Protein AF-K0TRC3-F1 (afdb_monomer_lite)

Foldseek 3Di:
DDAQQLNPPQQQVDQDPVGGNCVPPPSNVDDDPDPDDDDDDDDDDDPDDPPPPQDDFAAPCDAFQVRDGLVCLVVPAQQLRPPQQQHGQHPVGGNCVGHRSNVVCVVVPPVVPPPDAQQKDWQDAAAFAWPPDPPDPRPPFWDWDWDQAQDPNRLQVVLCVVPLVPLQWWWWKDQHNPTITTGGGDDPDDRPPTHRNHHDHDPTRITTITGHNPRPPVPPPVPPPPPPPPDPPPPPPPPDDD

pLDDT: mean 76.95, std 16.6, range [43.94, 96.19]

Sequence (242 aa):
MFDAPGCPEEGDLYVGPMGSAREHCCYCWMDVPTSAPTISSSPTLTPAPTEPVLCQGSTPNFKDSFGDGCDWYESSDEPGCPHHGNSFFGVMGVANDHCCYCKMSSYLSLTPSSPDIDGYEFKGHGFCTSDDDPFDDGLFGFRIRQAEASTLEECAMACADEHSNDPLFRGVTWMGPYDCFCLVCWEGEEAGVREITGATNLFGGELCYAFTSGSTTESQEPTTTETPVETILGLWESLFGI

Organism: Thalassiosira oceanica (NCBI:txid159749)

Structure (mm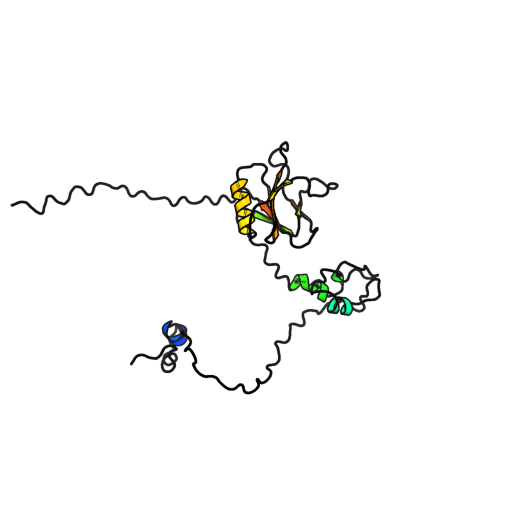CIF, N/CA/C/O backbone):
data_AF-K0TRC3-F1
#
_entry.id   AF-K0TRC3-F1
#
loop_
_atom_site.group_PDB
_atom_site.id
_atom_site.type_symbol
_atom_site.label_atom_id
_atom_site.label_alt_id
_atom_site.label_comp_id
_atom_site.label_asym_id
_atom_site.label_entity_id
_atom_site.label_seq_id
_atom_site.pdbx_PDB_ins_code
_atom_site.Cartn_x
_atom_site.Cartn_y
_atom_site.Cartn_z
_atom_site.occupancy
_atom_site.B_iso_or_equiv
_atom_site.auth_seq_id
_atom_site.auth_comp_id
_atom_site.auth_asym_id
_atom_site.auth_atom_id
_atom_site.pdbx_PDB_model_num
ATOM 1 N N . MET A 1 1 ? 29.328 -45.802 32.533 1.00 56.84 1 MET A N 1
ATOM 2 C CA . MET A 1 1 ? 30.194 -44.918 31.735 1.00 56.84 1 MET A CA 1
ATOM 3 C C . MET A 1 1 ? 29.230 -43.980 31.043 1.00 56.84 1 MET A C 1
ATOM 5 O O . MET A 1 1 ? 28.309 -44.486 30.423 1.00 56.84 1 MET A O 1
ATOM 9 N N . PHE A 1 2 ? 29.287 -42.685 31.337 1.00 70.50 2 PHE A N 1
ATOM 10 C CA . PHE A 1 2 ? 28.396 -41.705 30.711 1.00 70.50 2 PHE A CA 1
ATOM 11 C C . PHE A 1 2 ? 29.158 -41.101 29.530 1.00 70.50 2 PHE A C 1
ATOM 13 O O . PHE A 1 2 ? 30.334 -40.778 29.704 1.00 70.50 2 PHE A O 1
ATOM 20 N N . ASP A 1 3 ? 28.523 -41.029 28.358 1.00 77.25 3 ASP A N 1
ATOM 21 C CA . ASP A 1 3 ? 29.108 -40.410 27.162 1.00 77.25 3 ASP A CA 1
ATOM 22 C C . ASP A 1 3 ? 29.319 -38.900 27.400 1.00 77.25 3 ASP A C 1
ATOM 24 O O . ASP A 1 3 ? 28.698 -38.306 28.288 1.00 77.25 3 ASP A O 1
ATOM 28 N N . ALA A 1 4 ? 30.226 -38.280 26.651 1.00 81.81 4 ALA A N 1
ATOM 29 C CA . ALA A 1 4 ? 30.456 -36.841 26.709 1.00 81.81 4 ALA A CA 1
ATOM 30 C C 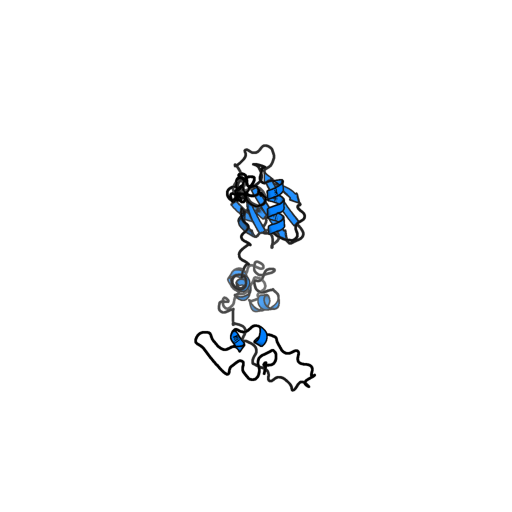. ALA A 1 4 ? 29.304 -36.073 26.021 1.00 81.81 4 ALA A C 1
ATOM 32 O O . ALA A 1 4 ? 28.625 -36.632 25.155 1.00 81.81 4 ALA A O 1
ATOM 33 N N . PRO A 1 5 ? 29.078 -34.784 26.354 1.00 79.81 5 PRO A N 1
ATOM 34 C CA . PRO A 1 5 ? 28.158 -33.934 25.597 1.00 79.81 5 PRO A CA 1
ATOM 35 C C . PRO A 1 5 ? 28.500 -33.963 24.101 1.00 79.81 5 PRO A C 1
ATOM 37 O O . PRO A 1 5 ? 29.676 -33.961 23.735 1.00 79.81 5 PRO A O 1
ATOM 40 N N . GLY A 1 6 ? 27.479 -34.044 23.247 1.00 80.56 6 GLY A N 1
ATOM 41 C CA . GLY A 1 6 ? 27.650 -34.301 21.808 1.00 80.56 6 GLY A CA 1
ATOM 42 C C . GLY A 1 6 ? 27.622 -35.788 21.414 1.00 80.56 6 GLY A C 1
ATOM 43 O O . GLY A 1 6 ? 27.488 -36.111 20.233 1.00 80.56 6 GLY A O 1
ATOM 44 N N . CYS A 1 7 ? 27.719 -36.695 22.393 1.00 88.06 7 CYS A N 1
ATOM 45 C CA . CYS A 1 7 ? 27.691 -38.154 22.233 1.00 88.06 7 CYS A CA 1
ATOM 46 C C . CYS A 1 7 ? 28.555 -38.657 21.056 1.00 88.06 7 CYS A C 1
ATOM 48 O O . CYS A 1 7 ? 28.025 -39.209 20.079 1.00 88.06 7 CYS A O 1
ATOM 50 N N . PRO A 1 8 ? 29.874 -38.382 21.065 1.00 84.38 8 PRO A N 1
ATOM 51 C CA . PRO A 1 8 ? 30.752 -38.666 19.933 1.00 84.38 8 PRO A CA 1
ATOM 52 C C . PRO A 1 8 ? 30.937 -40.163 19.669 1.00 84.38 8 PRO A C 1
ATOM 54 O O . PRO A 1 8 ? 31.153 -40.534 18.516 1.00 84.38 8 PRO A O 1
ATOM 57 N N . GLU A 1 9 ? 30.845 -41.009 20.699 1.00 83.00 9 GLU A N 1
ATOM 58 C CA . GLU A 1 9 ? 31.097 -42.448 20.570 1.00 83.00 9 GLU A CA 1
ATOM 59 C C . GLU A 1 9 ? 29.810 -43.266 20.421 1.00 83.00 9 GLU A C 1
ATOM 61 O O . GLU A 1 9 ? 29.769 -44.169 19.585 1.00 83.00 9 GLU A O 1
ATOM 66 N N . GLU A 1 10 ? 28.747 -42.951 21.174 1.00 84.69 10 GLU A N 1
ATOM 67 C CA . GLU A 1 10 ? 27.541 -43.796 21.208 1.00 84.69 10 GLU A CA 1
ATOM 68 C C . GLU A 1 10 ? 26.300 -43.170 20.549 1.00 84.69 10 GLU A C 1
ATOM 70 O O . GLU A 1 10 ? 25.303 -43.865 20.345 1.00 84.69 10 GLU A O 1
ATOM 75 N N . GLY A 1 11 ? 26.354 -41.892 20.151 1.00 83.44 11 GLY A N 1
ATOM 76 C CA . GLY A 1 11 ? 25.197 -41.149 19.630 1.00 83.44 11 GLY A CA 1
ATOM 77 C C . GLY A 1 11 ? 24.526 -41.774 18.400 1.00 83.44 11 GLY A C 1
ATOM 78 O O . GLY A 1 11 ? 23.306 -41.684 18.262 1.00 83.44 11 GLY A O 1
ATOM 79 N N . ASP A 1 12 ? 25.304 -42.464 17.560 1.00 87.06 12 ASP A N 1
ATOM 80 C CA . ASP A 1 12 ? 24.840 -43.106 16.319 1.00 87.06 12 ASP A CA 1
ATOM 81 C C . ASP A 1 12 ? 24.850 -44.641 16.383 1.00 87.06 12 ASP A C 1
ATOM 83 O O . ASP A 1 12 ? 24.524 -45.313 15.404 1.00 87.06 12 ASP A O 1
ATOM 87 N N . LEU A 1 13 ? 25.242 -45.223 17.522 1.00 86.31 13 LEU A N 1
ATOM 88 C CA . LEU A 1 13 ? 25.525 -46.658 17.612 1.00 86.31 13 LEU A CA 1
ATOM 89 C C . LEU A 1 13 ? 24.253 -47.522 17.536 1.00 86.31 13 LEU A C 1
ATOM 91 O O . LEU A 1 13 ? 24.311 -48.677 17.112 1.00 86.31 13 LEU A O 1
ATOM 95 N N . TYR A 1 14 ? 23.102 -46.961 17.917 1.00 78.88 14 TYR A N 1
ATOM 96 C CA . TYR A 1 14 ? 21.800 -47.624 17.873 1.00 78.88 14 TYR A CA 1
ATOM 97 C C . TYR A 1 14 ? 20.771 -46.728 17.182 1.00 78.88 14 TYR A C 1
ATOM 99 O O . TYR A 1 14 ? 20.355 -45.708 17.729 1.00 78.88 14 TYR A O 1
ATOM 107 N N . VAL A 1 15 ? 20.343 -47.133 15.985 1.00 85.62 15 VAL A N 1
ATOM 108 C CA . VAL A 1 15 ? 19.312 -46.433 15.208 1.00 85.62 15 VAL A CA 1
ATOM 109 C C . VAL A 1 15 ? 17.998 -47.192 15.336 1.00 85.62 15 VAL A C 1
ATOM 111 O O . VAL A 1 15 ? 17.884 -48.346 14.915 1.00 85.62 15 VAL A O 1
ATOM 114 N N . GLY A 1 16 ? 17.013 -46.548 15.956 1.00 86.19 16 GLY A N 1
ATOM 115 C CA . GLY A 1 16 ? 15.660 -47.072 16.085 1.00 86.19 16 GLY A CA 1
ATOM 116 C C . GLY A 1 16 ? 14.718 -46.515 15.014 1.00 86.19 16 GLY A C 1
ATOM 117 O O . GLY A 1 16 ? 15.103 -45.671 14.208 1.00 86.19 16 GLY A O 1
ATOM 118 N N . PRO A 1 17 ? 13.437 -46.919 15.034 1.00 84.81 17 PRO A N 1
ATOM 119 C CA . PRO A 1 17 ? 12.413 -46.338 14.162 1.00 84.81 17 PRO A CA 1
ATOM 120 C C . PRO A 1 17 ? 12.180 -44.834 14.401 1.00 84.81 17 PRO A C 1
ATOM 122 O O . PRO A 1 17 ? 11.502 -44.199 13.602 1.00 84.81 17 PRO A O 1
ATOM 125 N N . MET A 1 18 ? 12.728 -44.271 15.483 1.00 78.56 18 MET A N 1
ATOM 126 C CA . MET A 1 18 ? 12.669 -42.847 15.817 1.00 78.56 18 MET A CA 1
ATOM 127 C C . MET A 1 18 ? 14.047 -42.170 15.726 1.00 78.56 18 MET A C 1
ATOM 129 O O . MET A 1 18 ? 14.284 -41.239 16.475 1.00 78.56 18 MET A O 1
ATOM 133 N N . GLY A 1 19 ? 14.962 -42.659 14.880 1.00 85.69 19 GLY A N 1
ATOM 134 C CA . GLY A 1 19 ? 16.288 -42.052 14.687 1.00 85.69 19 GLY A CA 1
ATOM 135 C C . GLY A 1 19 ? 17.348 -42.506 15.697 1.00 85.69 19 GLY A C 1
ATOM 136 O O . GLY A 1 19 ? 17.160 -43.497 16.417 1.00 85.69 19 GLY A O 1
ATOM 137 N N . SER A 1 20 ? 18.495 -41.820 15.702 1.00 89.25 20 SER A N 1
ATOM 138 C CA . SER A 1 20 ? 19.598 -42.071 16.643 1.00 89.25 20 SER A CA 1
ATOM 139 C C . SER A 1 20 ? 19.500 -41.191 17.895 1.00 89.25 20 SER A C 1
ATOM 141 O O . SER A 1 20 ? 18.757 -40.208 17.951 1.00 89.25 20 SER A O 1
ATOM 143 N N . ALA A 1 21 ? 20.270 -41.525 18.934 1.00 84.06 21 ALA A N 1
ATOM 144 C CA . ALA A 1 21 ? 20.336 -40.694 20.134 1.00 84.06 21 ALA A CA 1
ATOM 145 C C . ALA A 1 21 ? 20.910 -39.299 19.829 1.00 84.06 21 ALA A C 1
ATOM 147 O O . ALA A 1 21 ? 20.509 -38.330 20.470 1.00 84.06 21 ALA A O 1
ATOM 148 N N . ARG A 1 22 ? 21.787 -39.170 18.825 1.00 84.88 22 ARG A N 1
ATOM 149 C CA . ARG A 1 22 ? 22.325 -37.874 18.389 1.00 84.88 22 ARG A CA 1
ATOM 150 C C . ARG A 1 22 ? 21.246 -36.930 17.857 1.00 84.88 22 ARG A C 1
ATOM 152 O O . ARG A 1 22 ? 21.356 -35.726 18.055 1.00 84.88 22 ARG A O 1
ATOM 159 N N . GLU A 1 23 ? 20.207 -37.462 17.223 1.00 82.06 23 GLU A N 1
ATOM 160 C CA . GLU A 1 23 ? 19.143 -36.661 16.604 1.00 82.06 23 GLU A CA 1
ATOM 161 C C . GLU A 1 23 ? 18.059 -36.236 17.605 1.00 82.06 23 GLU A C 1
ATOM 163 O O . GLU A 1 23 ? 17.391 -35.223 17.408 1.00 82.06 23 GLU A O 1
ATOM 168 N N . HIS A 1 24 ? 17.882 -36.996 18.691 1.00 83.62 24 HIS A N 1
ATOM 169 C CA . HIS A 1 24 ? 16.712 -36.850 19.564 1.00 83.62 24 HIS A CA 1
ATOM 170 C C . HIS A 1 24 ? 17.026 -36.688 21.058 1.00 83.62 24 HIS A C 1
ATOM 172 O O . HIS A 1 24 ? 16.115 -36.424 21.845 1.00 83.62 24 HIS A O 1
ATOM 178 N N . CYS A 1 25 ? 18.286 -36.817 21.483 1.00 83.44 25 CYS A N 1
ATOM 179 C CA . CYS A 1 25 ? 18.688 -36.611 22.873 1.00 83.44 25 CYS A CA 1
ATOM 180 C C . CYS A 1 25 ? 19.327 -35.230 23.060 1.00 83.44 25 CYS A C 1
ATOM 182 O O . CYS A 1 25 ? 20.408 -34.960 22.540 1.00 83.44 25 CYS A O 1
ATOM 184 N N . CYS A 1 26 ? 18.713 -34.376 23.888 1.00 84.44 26 CYS A N 1
ATOM 185 C CA . CYS A 1 26 ? 19.202 -33.013 24.147 1.00 84.44 26 CYS A CA 1
ATOM 186 C C . CYS A 1 26 ? 20.646 -32.963 24.673 1.00 84.44 26 CYS A C 1
ATOM 188 O O . CYS A 1 26 ? 21.362 -31.999 24.425 1.00 84.44 26 CYS A O 1
ATOM 190 N N . TYR A 1 27 ? 21.096 -34.000 25.385 1.00 81.00 27 TYR A N 1
ATOM 191 C CA . TYR A 1 27 ? 22.475 -34.084 25.872 1.00 81.00 27 TYR A CA 1
ATOM 192 C C . TYR A 1 27 ? 23.498 -34.243 24.730 1.00 81.00 27 TYR A C 1
ATOM 194 O O . TYR A 1 27 ? 24.623 -33.752 24.822 1.00 81.00 27 TYR A O 1
ATOM 202 N N . CYS A 1 28 ? 23.091 -34.878 23.629 1.00 81.50 28 CYS A N 1
ATOM 203 C CA . CYS A 1 28 ? 23.910 -35.063 22.435 1.00 81.50 28 CYS A CA 1
ATOM 204 C C . CYS A 1 28 ? 23.870 -33.855 21.486 1.00 81.50 28 CYS A C 1
ATOM 206 O O . CYS A 1 28 ? 24.637 -33.823 20.530 1.00 81.50 28 CYS A O 1
ATOM 208 N N . TRP A 1 29 ? 23.005 -32.867 21.744 1.00 79.75 29 TRP A N 1
ATOM 209 C CA . TRP A 1 29 ? 22.814 -31.714 20.860 1.00 79.75 29 TRP A CA 1
ATOM 210 C C . TRP A 1 29 ? 23.535 -30.444 21.326 1.00 79.75 29 TRP A C 1
ATOM 212 O O . TRP A 1 29 ? 23.474 -29.412 20.667 1.00 79.75 29 TRP A O 1
ATOM 222 N N . MET A 1 30 ? 24.232 -30.503 22.462 1.00 75.25 30 MET A N 1
ATOM 223 C CA . MET A 1 30 ? 25.091 -29.403 22.887 1.00 75.25 30 MET A CA 1
ATOM 224 C C . MET A 1 30 ? 26.401 -29.431 22.097 1.00 75.25 30 MET A C 1
ATOM 226 O O . MET A 1 30 ? 27.198 -30.358 22.247 1.00 75.25 30 MET A O 1
ATOM 230 N N . ASP A 1 31 ? 26.624 -28.398 21.281 1.00 66.25 31 ASP A N 1
ATOM 231 C CA . ASP A 1 31 ? 27.884 -28.178 20.576 1.00 66.25 31 ASP A CA 1
ATOM 232 C C . ASP A 1 31 ? 29.045 -28.086 21.573 1.00 66.25 31 ASP A C 1
ATOM 234 O O . ASP A 1 31 ? 29.038 -27.279 22.508 1.00 66.25 31 ASP A O 1
ATOM 238 N N . VAL A 1 32 ? 30.064 -28.925 21.376 1.00 63.16 32 VAL A N 1
ATOM 239 C CA . VAL A 1 32 ? 31.278 -28.898 22.196 1.00 63.16 32 VAL A CA 1
ATOM 240 C C . VAL A 1 32 ? 32.002 -27.568 21.941 1.00 63.16 32 VAL A C 1
ATOM 242 O O . VAL A 1 32 ? 32.410 -27.313 20.803 1.00 63.16 32 VAL A O 1
ATOM 245 N N . PRO A 1 33 ? 32.224 -26.714 22.962 1.00 53.75 33 PRO A N 1
ATOM 246 C CA . PRO A 1 33 ? 32.969 -25.475 22.781 1.00 53.75 33 PRO A CA 1
ATOM 247 C C . PRO A 1 33 ? 34.421 -25.799 22.402 1.00 53.75 33 PRO A C 1
ATOM 249 O O . PRO A 1 33 ? 35.244 -26.195 23.231 1.00 53.75 33 PRO A O 1
ATOM 252 N N . THR A 1 34 ? 34.735 -25.657 21.114 1.00 51.84 34 THR A N 1
ATOM 253 C CA . THR A 1 34 ? 36.048 -25.987 20.552 1.00 51.84 34 THR A CA 1
ATOM 254 C C . THR A 1 34 ? 37.067 -24.928 20.968 1.00 51.84 34 THR A C 1
ATOM 256 O O . THR A 1 34 ? 37.108 -23.824 20.434 1.00 51.84 34 THR A O 1
ATOM 259 N N . SER A 1 35 ? 37.913 -25.273 21.940 1.00 51.84 35 SER A N 1
ATOM 260 C CA . SER A 1 35 ? 39.048 -24.455 22.378 1.00 51.84 35 SER A CA 1
ATOM 261 C C . SER A 1 35 ? 40.312 -24.813 21.585 1.00 51.84 35 SER A C 1
ATOM 263 O O . SER A 1 35 ? 41.188 -25.498 22.106 1.00 51.84 35 SER A O 1
ATOM 265 N N . ALA A 1 36 ? 40.427 -24.386 20.322 1.00 55.41 36 ALA A N 1
ATOM 266 C CA . ALA A 1 36 ? 41.706 -24.393 19.593 1.00 55.41 36 ALA A CA 1
ATOM 267 C C . ALA A 1 36 ? 41.691 -23.433 18.381 1.00 55.41 36 ALA A C 1
ATOM 269 O O . ALA A 1 36 ? 40.710 -23.426 17.639 1.00 55.41 36 ALA A O 1
ATOM 270 N N . PRO A 1 37 ? 42.765 -22.655 18.120 1.00 51.97 37 PRO A N 1
ATOM 271 C CA . PRO A 1 37 ? 42.886 -21.855 16.906 1.00 51.97 37 PRO A CA 1
ATOM 272 C C . PRO A 1 37 ? 43.461 -22.715 15.771 1.00 51.97 37 PRO A C 1
ATOM 274 O O . PRO A 1 37 ? 44.629 -23.105 15.802 1.00 51.97 37 PRO A O 1
ATOM 277 N N . THR A 1 38 ? 42.659 -23.016 14.752 1.00 45.75 38 THR A N 1
ATOM 278 C CA . THR A 1 38 ? 43.142 -23.703 13.546 1.00 45.75 38 THR A CA 1
ATOM 279 C C . THR A 1 38 ? 43.589 -22.678 12.506 1.00 45.75 38 THR A C 1
ATOM 281 O O . THR A 1 38 ? 42.823 -21.818 12.078 1.00 45.75 38 THR A O 1
ATOM 284 N N . ILE A 1 39 ? 44.863 -22.768 12.117 1.00 46.56 39 ILE A N 1
ATOM 285 C CA . ILE A 1 39 ? 45.490 -21.985 11.049 1.00 46.56 39 ILE A CA 1
ATOM 286 C C . ILE A 1 39 ? 44.766 -22.280 9.728 1.00 46.56 39 ILE A C 1
ATOM 288 O O . ILE A 1 39 ? 44.694 -23.424 9.288 1.00 46.56 39 ILE A O 1
ATOM 292 N N . SER A 1 40 ? 44.227 -21.219 9.127 1.00 43.94 40 SER A N 1
ATOM 293 C CA . SER A 1 40 ? 43.408 -21.231 7.914 1.00 43.94 40 SER A CA 1
ATOM 294 C C . SER A 1 40 ? 44.222 -21.634 6.679 1.00 43.94 40 SER A C 1
ATOM 296 O O . SER A 1 40 ? 45.011 -20.853 6.143 1.00 43.94 40 SER A O 1
ATOM 298 N N . SER A 1 41 ? 44.032 -22.869 6.216 1.00 50.53 41 SER A N 1
ATOM 299 C CA . SER A 1 41 ? 44.318 -23.258 4.838 1.00 50.53 41 SER A CA 1
ATOM 300 C C . SER A 1 41 ? 43.200 -22.727 3.938 1.00 50.53 41 SER A C 1
ATOM 302 O O . SER A 1 41 ? 42.031 -23.039 4.151 1.00 50.53 41 SER A O 1
ATOM 304 N N . SER A 1 42 ? 43.596 -21.911 2.960 1.00 54.56 42 SER A N 1
ATOM 305 C CA . SER A 1 42 ? 42.763 -21.237 1.959 1.00 54.56 42 SER A CA 1
ATOM 306 C C . SER A 1 42 ? 41.563 -22.083 1.486 1.00 54.56 42 SER A C 1
ATOM 308 O O . SER A 1 42 ? 41.773 -23.217 1.043 1.00 54.56 42 SER A O 1
ATOM 310 N N . PRO A 1 43 ? 40.317 -21.575 1.563 1.00 56.44 43 PRO A N 1
ATOM 311 C CA . PRO A 1 43 ? 39.156 -22.325 1.113 1.00 56.44 43 PRO A CA 1
ATOM 312 C C . PRO A 1 43 ? 39.195 -22.486 -0.408 1.00 56.44 43 PRO A C 1
ATOM 314 O O . PRO A 1 43 ? 39.382 -21.530 -1.161 1.00 56.44 43 PRO A O 1
ATOM 317 N N . THR A 1 44 ? 38.988 -23.722 -0.857 1.00 50.47 44 THR A N 1
ATOM 318 C CA . THR A 1 44 ? 38.597 -23.996 -2.239 1.00 50.47 44 THR A CA 1
ATOM 319 C C . THR A 1 44 ? 37.274 -23.278 -2.466 1.00 50.47 44 THR A C 1
ATOM 321 O O . THR A 1 44 ? 36.306 -23.561 -1.765 1.00 50.47 44 THR A O 1
ATOM 324 N N . LEU A 1 45 ? 37.262 -22.311 -3.388 1.00 45.12 45 LEU A N 1
ATOM 325 C CA . LEU A 1 45 ? 36.063 -21.592 -3.803 1.00 45.12 45 LEU A CA 1
ATOM 326 C C . LEU A 1 45 ? 35.035 -22.612 -4.299 1.00 45.12 45 LEU A C 1
ATOM 328 O O . LEU A 1 45 ? 35.098 -23.082 -5.434 1.00 45.12 45 LEU A O 1
ATOM 332 N N . THR A 1 46 ? 34.093 -22.962 -3.430 1.00 50.31 46 THR A N 1
ATOM 333 C CA . THR A 1 46 ? 32.787 -23.463 -3.839 1.00 50.31 46 THR A CA 1
ATOM 334 C C . THR A 1 46 ? 32.250 -22.462 -4.863 1.00 50.31 46 THR A C 1
ATOM 336 O O . THR A 1 46 ? 32.284 -21.261 -4.569 1.00 50.31 46 THR A O 1
ATOM 339 N N . PRO A 1 47 ? 31.814 -22.880 -6.067 1.00 48.47 47 PRO A N 1
ATOM 340 C CA . PRO A 1 47 ? 31.160 -21.950 -6.972 1.00 48.47 47 PRO A CA 1
ATOM 341 C C . PRO A 1 47 ? 30.004 -21.318 -6.198 1.00 48.47 47 PRO A C 1
ATOM 343 O O . PRO A 1 47 ? 29.213 -22.034 -5.579 1.00 48.47 47 PRO A O 1
ATOM 346 N N . ALA A 1 48 ? 29.979 -19.984 -6.164 1.00 53.41 48 ALA A N 1
ATOM 347 C CA . ALA A 1 48 ? 28.883 -19.238 -5.570 1.00 53.41 48 ALA A CA 1
ATOM 348 C C . ALA A 1 48 ? 27.557 -19.822 -6.089 1.00 53.41 48 ALA A C 1
AT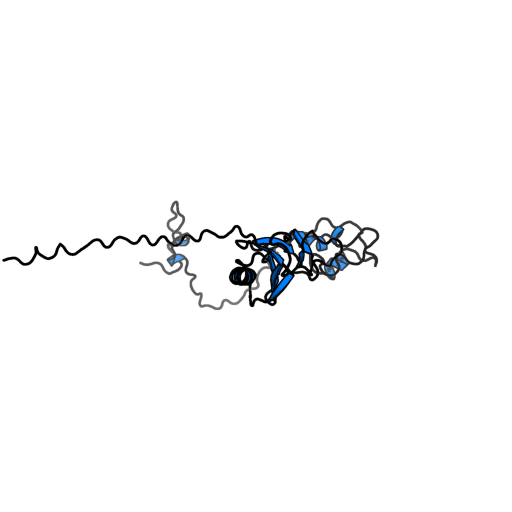OM 350 O O . ALA A 1 48 ? 27.518 -20.244 -7.256 1.00 53.41 48 ALA A O 1
ATOM 351 N N . PRO A 1 49 ? 26.496 -19.880 -5.259 1.00 47.34 49 PRO A N 1
ATOM 352 C CA . PRO A 1 49 ? 25.163 -20.203 -5.742 1.00 47.34 49 PRO A CA 1
ATOM 353 C C . PRO A 1 49 ? 24.950 -19.373 -6.998 1.00 47.34 49 PRO A C 1
ATOM 355 O O . PRO A 1 49 ? 25.110 -18.155 -6.959 1.00 47.34 49 PRO A O 1
ATOM 358 N N . THR A 1 50 ? 24.742 -20.041 -8.132 1.00 47.94 50 THR A N 1
ATOM 359 C CA . THR A 1 50 ? 24.411 -19.345 -9.368 1.00 47.94 50 THR A CA 1
ATOM 360 C C . THR A 1 50 ? 23.161 -18.561 -9.033 1.00 47.94 50 THR A C 1
ATOM 362 O O . THR A 1 50 ? 22.124 -19.179 -8.782 1.00 47.94 50 THR A O 1
ATOM 365 N N . GLU A 1 51 ? 23.298 -17.237 -8.907 1.00 56.22 51 GLU A N 1
ATOM 366 C CA . GLU A 1 51 ? 22.152 -16.369 -8.706 1.00 56.22 51 GLU A CA 1
ATOM 367 C C . GLU A 1 51 ? 21.103 -16.798 -9.724 1.00 56.22 51 GLU A C 1
ATOM 369 O O . GLU A 1 51 ? 21.450 -17.032 -10.892 1.00 56.22 51 GLU A O 1
ATOM 374 N N . PRO A 1 52 ? 19.852 -17.020 -9.296 1.00 52.00 52 PRO A N 1
ATOM 375 C CA . PRO A 1 52 ? 18.819 -17.359 -10.247 1.00 52.00 52 PRO A CA 1
ATOM 376 C C . PRO A 1 52 ? 18.835 -16.241 -11.291 1.00 52.00 52 PRO A C 1
ATOM 378 O O . PRO A 1 52 ? 18.755 -15.065 -10.946 1.00 52.00 52 PRO A O 1
ATOM 381 N N . VAL A 1 53 ? 19.048 -16.611 -12.557 1.00 54.44 53 VAL A N 1
ATOM 382 C CA . VAL A 1 53 ? 19.039 -15.688 -13.696 1.00 54.44 53 VAL A CA 1
ATOM 383 C C . VAL A 1 53 ? 17.599 -15.191 -13.820 1.00 54.44 53 VAL A C 1
ATOM 385 O O . VAL A 1 53 ? 16.807 -15.723 -14.593 1.00 54.44 53 VAL A O 1
ATOM 388 N N . LEU A 1 54 ? 17.227 -14.246 -12.958 1.00 58.94 54 LEU A N 1
ATOM 389 C CA . LEU A 1 54 ? 15.843 -13.886 -12.653 1.00 58.94 54 LEU A CA 1
ATOM 390 C C . LEU A 1 54 ? 15.242 -12.944 -13.687 1.00 58.94 54 LEU A C 1
ATOM 392 O O . LEU A 1 54 ? 14.081 -12.573 -13.550 1.00 58.94 54 LEU A O 1
ATOM 396 N N . CYS A 1 55 ? 15.988 -12.609 -14.745 1.00 69.12 55 CYS A N 1
ATOM 397 C CA . CYS A 1 55 ? 15.483 -11.730 -15.779 1.00 69.12 55 CYS A CA 1
ATOM 398 C C . CYS A 1 55 ? 15.584 -12.221 -17.213 1.00 69.12 55 CYS A C 1
ATOM 400 O O . CYS A 1 55 ? 16.330 -11.704 -18.041 1.00 69.12 55 CYS A O 1
ATOM 402 N N . GLN A 1 56 ? 14.730 -13.190 -17.537 1.00 72.31 56 GLN A N 1
ATOM 403 C CA . GLN A 1 56 ? 14.337 -13.472 -18.914 1.00 72.31 56 GLN A CA 1
ATOM 404 C C . GLN A 1 56 ? 12.997 -12.787 -19.200 1.00 72.31 56 GLN A C 1
ATOM 406 O O . GLN A 1 56 ? 11.988 -13.124 -18.589 1.00 72.31 56 GLN A O 1
ATOM 411 N N . GLY A 1 57 ? 12.975 -11.823 -20.126 1.00 78.81 57 GLY A N 1
ATOM 412 C CA . GLY A 1 57 ? 11.733 -11.135 -20.510 1.00 78.81 57 GLY A CA 1
ATOM 413 C C . GLY A 1 57 ? 11.859 -9.651 -20.851 1.00 78.81 57 GLY A C 1
ATOM 414 O O . GLY A 1 57 ? 10.839 -9.018 -21.117 1.00 78.81 57 GLY A O 1
ATOM 415 N N . SER A 1 58 ? 13.070 -9.083 -20.857 1.00 89.75 58 SER A N 1
ATOM 416 C CA . SER A 1 58 ? 13.259 -7.711 -21.333 1.00 89.75 58 SER A CA 1
ATOM 417 C C . SER A 1 58 ? 12.881 -7.599 -22.815 1.00 89.75 58 SER A C 1
ATOM 419 O O . SER A 1 58 ? 13.231 -8.458 -23.627 1.00 89.75 58 SER A O 1
ATOM 421 N N . THR A 1 59 ? 12.157 -6.541 -23.177 1.00 92.06 59 THR A N 1
ATOM 422 C CA . THR A 1 59 ? 11.757 -6.281 -24.563 1.00 92.06 59 THR A CA 1
ATOM 423 C C . THR A 1 59 ? 13.005 -5.947 -25.387 1.00 92.06 59 THR A C 1
ATOM 425 O O . THR A 1 59 ? 13.701 -4.982 -25.061 1.00 92.06 59 THR A O 1
ATOM 428 N N . PRO A 1 60 ? 13.316 -6.702 -26.457 1.00 90.81 60 PRO A N 1
ATOM 429 C CA . PRO A 1 60 ? 14.511 -6.449 -27.252 1.00 90.81 60 PRO A CA 1
ATOM 430 C C . PRO A 1 60 ? 14.503 -5.044 -27.862 1.00 90.81 60 PRO A C 1
ATOM 432 O O . PRO A 1 60 ? 13.500 -4.625 -28.437 1.00 90.81 60 PRO A O 1
ATOM 435 N N . ASN A 1 61 ? 15.644 -4.353 -27.798 1.00 92.25 61 ASN A N 1
ATOM 436 C CA . ASN A 1 61 ? 15.828 -2.987 -28.308 1.00 92.25 61 ASN A CA 1
ATOM 437 C C . ASN A 1 61 ? 14.935 -1.922 -27.654 1.00 92.25 61 ASN 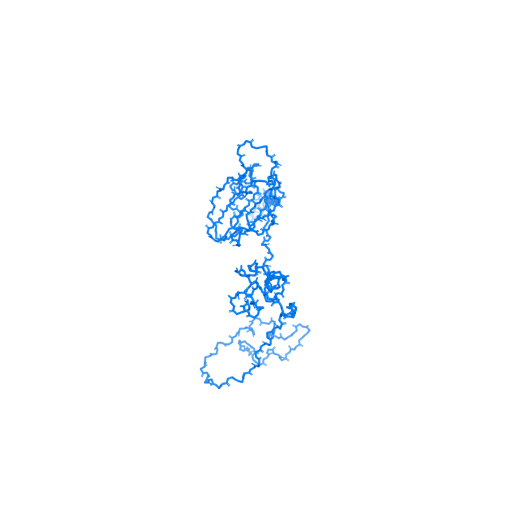A C 1
ATOM 439 O O . ASN A 1 61 ? 14.736 -0.864 -28.255 1.00 92.25 61 ASN A O 1
ATOM 443 N N . PHE A 1 62 ? 14.415 -2.174 -26.448 1.00 94.38 62 PHE A N 1
ATOM 444 C CA . PHE A 1 62 ? 13.803 -1.111 -25.660 1.00 94.38 62 PHE A CA 1
ATOM 445 C C . PHE A 1 62 ? 14.782 0.055 -25.508 1.00 94.38 62 PHE A C 1
ATOM 447 O O . PHE A 1 62 ? 15.956 -0.145 -25.181 1.00 94.38 62 PHE A O 1
ATOM 454 N N . LYS A 1 63 ? 14.273 1.257 -25.772 1.00 96.19 63 LYS A N 1
ATOM 455 C CA . LYS A 1 63 ? 14.951 2.523 -25.540 1.00 96.19 63 LYS A CA 1
ATOM 456 C C . LYS A 1 63 ? 13.943 3.547 -25.053 1.00 96.19 63 LYS A C 1
ATOM 458 O O . LYS A 1 63 ? 12.858 3.666 -25.632 1.00 96.19 63 LYS A O 1
ATOM 463 N N . ASP A 1 64 ? 14.325 4.280 -24.025 1.00 95.00 64 ASP A N 1
ATOM 464 C CA . ASP A 1 64 ? 13.561 5.407 -23.517 1.00 95.00 64 ASP A CA 1
ATOM 465 C C . ASP A 1 64 ? 13.701 6.654 -24.419 1.00 95.00 64 ASP A C 1
ATOM 467 O O . ASP A 1 64 ? 14.242 6.596 -25.531 1.00 95.00 64 ASP A O 1
ATOM 471 N N . SER A 1 65 ? 13.194 7.802 -23.963 1.00 95.31 65 SER A N 1
ATOM 472 C CA . SER A 1 65 ? 13.275 9.066 -24.710 1.00 95.31 65 SER A CA 1
ATOM 473 C C . SER A 1 65 ? 14.699 9.608 -24.910 1.00 95.31 65 SER A C 1
ATOM 475 O O . SER A 1 65 ? 14.907 10.434 -25.802 1.00 95.31 65 SER A O 1
ATOM 477 N N . PHE A 1 66 ? 15.666 9.176 -24.100 1.00 95.06 66 PHE A N 1
ATOM 478 C CA . PHE A 1 66 ? 17.078 9.568 -24.181 1.00 95.06 66 PHE A CA 1
ATOM 479 C C . PHE A 1 66 ? 17.921 8.572 -24.985 1.00 95.06 66 PHE A C 1
ATOM 481 O O . PHE A 1 66 ? 19.050 8.880 -25.375 1.00 95.06 66 PHE A O 1
ATOM 488 N N . GLY A 1 67 ? 17.334 7.431 -25.349 1.00 95.38 67 GLY A N 1
ATOM 489 C CA . GLY A 1 67 ? 18.003 6.367 -26.086 1.00 95.38 67 GLY A CA 1
ATOM 490 C C . GLY A 1 67 ? 18.652 5.325 -25.179 1.00 95.38 67 GLY A C 1
ATOM 491 O O . GLY A 1 67 ? 19.372 4.463 -25.703 1.00 95.38 67 GLY A O 1
ATOM 492 N N . ASP A 1 68 ? 18.378 5.391 -23.876 1.00 95.56 68 ASP A N 1
ATOM 493 C CA . ASP A 1 68 ? 18.886 4.483 -22.860 1.00 95.56 68 ASP A CA 1
ATOM 494 C C . ASP A 1 68 ? 18.031 3.212 -22.820 1.00 95.56 68 ASP A C 1
ATOM 496 O O . ASP A 1 68 ? 16.800 3.245 -22.887 1.00 95.56 68 ASP A O 1
ATOM 500 N N . GLY A 1 69 ? 18.706 2.062 -22.799 1.00 95.19 69 GLY A N 1
ATOM 501 C CA . GLY A 1 69 ? 18.075 0.744 -22.741 1.00 95.19 69 GLY A CA 1
ATOM 502 C C . GLY A 1 69 ? 18.041 0.182 -21.322 1.00 95.19 69 GLY A C 1
ATOM 503 O O . GLY A 1 69 ? 18.470 0.834 -20.374 1.00 95.19 69 GLY A O 1
ATOM 504 N N . CYS A 1 70 ? 17.585 -1.065 -21.179 1.00 93.69 70 CYS A N 1
ATOM 505 C CA . CYS A 1 70 ? 17.485 -1.720 -19.869 1.00 93.69 70 CYS A CA 1
ATOM 506 C C . CYS A 1 70 ? 18.816 -1.789 -19.106 1.00 93.69 70 CYS A C 1
ATOM 508 O O . CYS A 1 70 ? 18.801 -1.660 -17.889 1.00 93.69 70 CYS A O 1
ATOM 510 N N . ASP A 1 71 ? 19.951 -1.869 -19.808 1.00 93.69 71 ASP A N 1
ATOM 511 C CA . ASP A 1 71 ? 21.292 -1.856 -19.203 1.00 93.69 71 ASP A CA 1
ATOM 512 C C . ASP A 1 71 ? 21.554 -0.594 -18.352 1.00 93.69 71 ASP A C 1
ATOM 514 O O . ASP A 1 71 ? 22.280 -0.638 -17.356 1.00 93.69 71 ASP A O 1
ATOM 518 N N . TRP A 1 72 ? 20.968 0.551 -18.727 1.00 95.19 72 TRP A N 1
ATOM 519 C CA . TRP A 1 72 ? 21.104 1.787 -17.954 1.00 95.19 72 TRP A CA 1
ATOM 520 C C . TRP A 1 72 ? 20.327 1.699 -16.641 1.00 95.19 72 TRP A C 1
ATOM 522 O O . TRP A 1 72 ? 20.883 1.986 -15.586 1.00 95.19 72 TRP A O 1
ATOM 532 N N . TYR A 1 73 ? 19.080 1.229 -16.691 1.00 92.56 73 TYR A N 1
ATOM 533 C CA . TYR A 1 73 ? 18.238 1.046 -15.506 1.00 92.56 73 TYR A CA 1
ATOM 534 C C . TYR A 1 73 ? 18.813 -0.021 -14.564 1.00 92.56 73 TYR A C 1
ATOM 536 O O . TYR A 1 73 ? 18.813 0.170 -13.356 1.00 92.56 73 TYR A O 1
ATOM 544 N N . GLU A 1 74 ? 19.388 -1.095 -15.112 1.00 91.12 74 GLU A N 1
ATOM 545 C CA . GLU A 1 74 ? 20.099 -2.132 -14.349 1.00 91.12 74 GLU A CA 1
ATOM 546 C C . GLU A 1 74 ? 21.336 -1.605 -13.613 1.00 91.12 74 GLU A C 1
ATOM 548 O O . GLU A 1 74 ? 21.694 -2.115 -12.555 1.00 91.12 74 GLU A O 1
ATOM 553 N N . SER A 1 75 ? 22.006 -0.590 -14.165 1.00 90.62 75 SER A N 1
ATOM 554 C CA . SER A 1 75 ? 23.228 -0.021 -13.584 1.00 90.62 75 SER A CA 1
ATOM 555 C C . SER A 1 75 ? 22.998 1.242 -12.754 1.00 90.62 75 SER A C 1
ATOM 557 O O . SER A 1 75 ? 23.870 1.608 -11.964 1.00 90.62 75 SER A O 1
ATOM 559 N N . SER A 1 76 ? 21.856 1.908 -12.936 1.00 91.81 76 SER A N 1
ATOM 560 C CA . SER A 1 76 ? 21.575 3.237 -12.378 1.00 91.81 76 SER A CA 1
ATOM 561 C C . SER A 1 76 ? 20.381 3.271 -11.423 1.00 91.81 76 SER A C 1
ATOM 563 O O . SER A 1 76 ? 20.182 4.292 -10.771 1.00 91.81 76 SER A O 1
ATOM 565 N N . ASP A 1 77 ? 19.600 2.192 -11.326 1.00 90.88 77 ASP A N 1
ATOM 566 C CA . ASP A 1 77 ? 18.436 2.089 -10.442 1.00 90.88 77 ASP A CA 1
ATOM 567 C C . ASP A 1 77 ? 18.473 0.785 -9.624 1.00 90.88 77 ASP A C 1
ATOM 569 O O . ASP A 1 77 ? 19.233 -0.147 -9.909 1.00 90.88 77 ASP A O 1
ATOM 573 N N . GLU A 1 78 ? 17.653 0.716 -8.583 1.00 86.38 78 GLU A N 1
ATOM 574 C CA . GLU A 1 78 ? 17.492 -0.485 -7.761 1.00 86.38 78 GLU A CA 1
ATOM 575 C C . GLU A 1 78 ? 16.562 -1.504 -8.452 1.00 86.38 78 GLU A C 1
ATOM 577 O O . GLU A 1 78 ? 15.751 -1.117 -9.301 1.00 86.38 78 GLU A O 1
ATOM 582 N N . PRO A 1 79 ? 16.633 -2.815 -8.128 1.00 86.50 79 PRO A N 1
ATOM 583 C CA . PRO A 1 79 ? 15.729 -3.810 -8.701 1.00 86.50 79 PRO A CA 1
ATOM 584 C C . PRO A 1 79 ? 14.267 -3.421 -8.465 1.00 86.50 79 PRO A C 1
ATOM 586 O O . PRO A 1 79 ? 13.828 -3.227 -7.332 1.00 86.50 79 PRO A O 1
ATOM 589 N N . GLY A 1 80 ? 13.491 -3.318 -9.540 1.00 85.00 80 GLY A N 1
ATOM 590 C CA . GLY A 1 80 ? 12.156 -2.722 -9.493 1.00 85.00 80 GLY A CA 1
ATOM 591 C C . GLY A 1 80 ? 12.042 -1.295 -10.016 1.00 85.00 80 GLY A C 1
ATOM 592 O O . GLY A 1 80 ? 10.932 -0.808 -10.197 1.00 85.00 80 GLY A O 1
ATOM 593 N N . CYS A 1 81 ? 13.175 -0.649 -10.270 1.00 90.75 81 CYS A N 1
ATOM 594 C CA . CYS A 1 81 ? 13.305 0.705 -10.789 1.00 90.75 81 CYS A CA 1
ATOM 595 C C . CYS A 1 81 ? 12.393 1.741 -10.095 1.00 90.75 81 CYS A C 1
ATOM 597 O O . CYS A 1 81 ? 11.582 2.396 -10.764 1.00 90.75 81 CYS A O 1
ATOM 599 N N . PRO A 1 82 ? 12.474 1.892 -8.757 1.00 87.88 82 PRO A N 1
ATOM 600 C CA . PRO A 1 82 ? 11.595 2.787 -8.003 1.00 87.88 82 PRO A CA 1
ATOM 601 C C . PRO A 1 82 ? 11.757 4.262 -8.392 1.00 87.88 82 PRO A C 1
ATOM 603 O O . PRO A 1 82 ? 10.793 5.025 -8.317 1.00 87.88 82 PRO A O 1
ATOM 606 N N . HIS A 1 83 ? 12.949 4.676 -8.826 1.00 85.50 83 HIS A N 1
ATOM 607 C CA . HIS A 1 83 ? 13.235 6.078 -9.122 1.00 85.50 83 HIS A CA 1
ATOM 608 C C . HIS A 1 83 ? 12.971 6.436 -10.585 1.00 85.50 83 HIS A C 1
ATOM 610 O O . HIS A 1 83 ? 12.427 7.504 -10.887 1.00 85.50 83 HIS A O 1
ATOM 616 N N . HIS A 1 84 ? 13.338 5.550 -11.510 1.00 91.38 84 HIS A N 1
ATOM 617 C CA . HIS A 1 84 ? 13.348 5.848 -12.938 1.00 91.38 84 HIS A CA 1
ATOM 618 C C . HIS A 1 84 ? 12.447 4.931 -13.766 1.00 91.38 84 HIS A C 1
ATOM 620 O O . HIS A 1 84 ? 12.168 5.252 -14.916 1.00 91.38 84 HIS A O 1
ATOM 626 N N . GLY A 1 85 ? 11.900 3.856 -13.197 1.00 89.00 85 GLY A N 1
ATOM 627 C CA . GLY A 1 85 ? 11.124 2.850 -13.927 1.00 89.00 85 GLY A CA 1
ATOM 628 C C . GLY A 1 85 ? 9.867 3.370 -14.628 1.00 89.00 85 GLY A C 1
ATOM 629 O O . GLY A 1 85 ? 9.518 2.886 -15.705 1.00 89.00 85 GLY A O 1
ATOM 630 N N . ASN A 1 86 ? 9.216 4.384 -14.048 1.00 88.88 86 ASN A N 1
ATOM 631 C CA . ASN A 1 86 ? 8.060 5.089 -14.627 1.00 88.88 86 ASN A CA 1
ATOM 632 C C . ASN A 1 86 ? 8.440 6.396 -15.341 1.00 88.88 86 ASN A C 1
ATOM 634 O O . ASN A 1 86 ? 7.576 7.094 -15.874 1.00 88.88 86 ASN A O 1
ATOM 638 N N . SER A 1 87 ? 9.720 6.758 -15.313 1.00 80.25 87 SER A N 1
ATOM 639 C CA . SER A 1 87 ? 10.220 7.994 -15.899 1.00 80.25 87 SER A CA 1
ATOM 640 C C . SER A 1 87 ? 10.605 7.778 -17.364 1.00 80.25 87 SER A C 1
ATOM 642 O O . SER A 1 87 ? 10.836 6.659 -17.809 1.00 80.25 87 SER A O 1
ATOM 644 N N . PHE A 1 88 ? 10.669 8.878 -18.120 1.00 81.50 88 PHE A N 1
ATOM 645 C CA . PHE A 1 88 ? 11.251 8.911 -19.469 1.00 81.50 88 PHE A CA 1
ATOM 646 C C . PHE A 1 88 ? 10.525 8.044 -20.514 1.00 81.50 88 PHE A C 1
ATOM 648 O O . PHE A 1 88 ? 11.101 7.180 -21.164 1.00 81.50 88 PHE A O 1
ATOM 655 N N . PHE A 1 89 ? 9.235 8.318 -20.726 1.00 85.62 89 PHE A N 1
ATOM 656 C CA . PHE A 1 89 ? 8.411 7.623 -21.720 1.00 85.62 89 PHE A CA 1
ATOM 657 C C . PHE A 1 89 ? 9.018 7.678 -23.138 1.00 85.62 89 PHE A C 1
ATOM 659 O O . PHE A 1 89 ? 9.069 8.736 -23.774 1.00 85.62 89 PHE A O 1
ATOM 666 N N . GLY A 1 90 ? 9.466 6.526 -23.642 1.00 87.19 90 GLY A N 1
ATOM 667 C CA . GLY A 1 90 ? 9.952 6.352 -25.010 1.00 87.19 90 GLY A CA 1
ATOM 668 C C . GLY A 1 90 ? 8.834 5.976 -25.985 1.00 87.19 90 GLY A C 1
ATOM 669 O O . GLY A 1 90 ? 7.675 5.822 -25.615 1.00 87.19 90 GLY A O 1
ATOM 670 N N . VAL A 1 91 ? 9.181 5.747 -27.256 1.00 89.00 91 VAL A N 1
ATOM 671 C CA . VAL A 1 91 ? 8.209 5.298 -28.282 1.00 89.00 91 VAL A CA 1
ATOM 672 C C . VAL A 1 91 ? 7.597 3.925 -27.988 1.00 89.00 91 VAL A C 1
ATOM 674 O O . VAL A 1 91 ? 6.582 3.571 -28.584 1.00 89.00 91 VAL A O 1
ATOM 677 N N . MET A 1 92 ? 8.225 3.145 -27.105 1.00 87.38 92 MET A N 1
ATOM 678 C CA . MET A 1 92 ? 7.749 1.823 -26.705 1.00 87.38 92 MET A CA 1
ATOM 679 C C . MET A 1 92 ? 6.960 1.853 -25.393 1.00 87.38 92 MET A C 1
ATOM 681 O O . MET A 1 92 ? 6.085 1.015 -25.237 1.00 87.38 92 MET A O 1
ATOM 685 N N . GLY A 1 93 ? 7.199 2.830 -24.511 1.00 92.00 93 GLY A N 1
ATOM 686 C CA . GLY A 1 93 ? 6.629 2.883 -23.164 1.00 92.00 93 GLY A CA 1
ATOM 687 C C . GLY A 1 93 ? 7.667 3.304 -22.122 1.00 92.00 93 GLY A C 1
ATOM 688 O O . GLY A 1 93 ? 8.677 3.927 -22.464 1.00 92.00 93 GLY A O 1
ATOM 689 N N . VAL A 1 94 ? 7.424 2.949 -20.860 1.00 92.69 94 VAL A N 1
ATOM 690 C CA . VAL A 1 94 ? 8.356 3.154 -19.735 1.00 92.69 94 VAL A CA 1
ATOM 691 C C . VAL A 1 94 ? 9.168 1.890 -19.439 1.00 92.69 94 VAL A C 1
ATOM 693 O O . VAL A 1 94 ? 8.798 0.786 -19.846 1.00 92.69 94 VAL A O 1
ATOM 696 N N . ALA A 1 95 ? 10.272 2.027 -18.706 1.00 92.38 95 ALA A N 1
ATOM 697 C CA . ALA A 1 95 ? 11.145 0.899 -18.385 1.00 92.38 95 ALA A CA 1
ATOM 698 C C . ALA A 1 95 ? 10.439 -0.191 -17.555 1.00 92.38 95 ALA A C 1
ATOM 700 O O . ALA A 1 95 ? 10.710 -1.371 -17.769 1.00 92.38 95 ALA A O 1
ATOM 701 N N . ASN A 1 96 ? 9.466 0.154 -16.706 1.00 90.50 96 ASN A N 1
ATOM 702 C CA . ASN A 1 96 ? 8.677 -0.820 -15.935 1.00 90.50 96 ASN A CA 1
ATOM 703 C C . ASN A 1 96 ? 7.913 -1.836 -16.804 1.00 90.50 96 ASN A C 1
ATOM 705 O O . ASN A 1 96 ? 7.755 -2.993 -16.411 1.00 90.50 96 ASN A O 1
ATOM 709 N N . ASP A 1 97 ? 7.513 -1.465 -18.021 1.00 90.81 97 ASP A N 1
ATOM 710 C CA . ASP A 1 97 ? 6.770 -2.356 -18.920 1.00 90.81 97 ASP A CA 1
ATOM 711 C C . ASP A 1 97 ? 7.680 -3.223 -19.792 1.00 90.81 97 ASP A C 1
ATOM 713 O O . ASP A 1 97 ? 7.264 -4.274 -20.296 1.00 90.81 97 ASP A O 1
ATOM 717 N N . HIS A 1 98 ? 8.942 -2.827 -19.946 1.00 92.62 98 HIS A N 1
ATOM 718 C CA . HIS A 1 98 ? 9.841 -3.412 -20.935 1.00 92.62 98 HIS A CA 1
ATOM 719 C C . HIS A 1 98 ? 11.093 -4.038 -20.352 1.00 92.62 98 HIS A C 1
ATOM 721 O O . HIS A 1 98 ? 11.588 -4.995 -20.940 1.00 92.62 98 HIS A O 1
ATOM 727 N N . CYS A 1 99 ? 11.594 -3.547 -19.225 1.00 92.31 99 CYS A N 1
ATOM 728 C CA . CYS A 1 99 ? 12.814 -4.022 -18.600 1.00 92.31 99 CYS A CA 1
ATOM 729 C C . CYS A 1 99 ? 12.479 -4.976 -17.474 1.00 92.31 99 CYS A C 1
ATOM 731 O O . CYS A 1 99 ? 11.789 -4.636 -16.516 1.00 92.31 99 CYS A O 1
ATOM 733 N N . CYS A 1 100 ? 12.986 -6.196 -17.587 1.00 90.62 100 CYS A N 1
ATOM 734 C CA . CYS A 1 100 ? 12.716 -7.198 -16.584 1.00 90.62 100 CYS A CA 1
ATOM 735 C C . CYS A 1 100 ? 13.278 -6.799 -15.208 1.00 90.62 100 CYS A C 1
ATOM 737 O O . CYS A 1 100 ? 12.602 -7.010 -14.206 1.00 90.62 100 CYS A O 1
ATOM 739 N N . TYR A 1 101 ? 14.458 -6.175 -15.150 1.00 89.00 101 TYR A N 1
ATOM 740 C CA . TYR A 1 101 ? 15.042 -5.692 -13.895 1.00 89.00 101 TYR A CA 1
ATOM 741 C C . TYR A 1 101 ? 14.096 -4.747 -13.143 1.00 89.00 101 TYR A C 1
ATOM 743 O O . TYR A 1 101 ? 13.921 -4.858 -11.933 1.00 89.00 101 TYR A O 1
ATOM 751 N N . CYS A 1 102 ? 13.377 -3.902 -13.882 1.00 89.81 102 CYS A N 1
ATOM 752 C CA . CYS A 1 102 ? 12.342 -3.029 -13.340 1.00 89.81 102 CYS A CA 1
ATOM 753 C C . CYS A 1 102 ? 11.058 -3.777 -12.946 1.00 89.81 102 CYS A C 1
ATOM 755 O O . CYS A 1 102 ? 10.332 -3.365 -12.051 1.00 89.81 102 CYS A O 1
ATOM 757 N N . LYS A 1 103 ? 10.791 -4.940 -13.543 1.00 85.56 103 LYS A N 1
ATOM 758 C CA . LYS A 1 103 ? 9.706 -5.836 -13.110 1.00 85.56 103 LYS A CA 1
ATOM 759 C C . LYS A 1 103 ? 10.087 -6.682 -11.903 1.00 85.56 103 LYS A C 1
ATOM 761 O O . LYS A 1 103 ? 9.208 -7.273 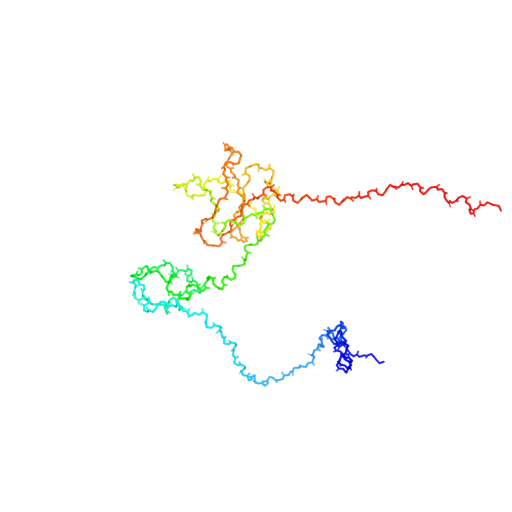-11.279 1.00 85.56 103 LYS A O 1
ATOM 766 N N . MET A 1 104 ? 11.368 -6.745 -11.551 1.00 76.25 104 MET A N 1
ATOM 767 C CA . MET A 1 104 ? 11.868 -7.622 -10.499 1.00 76.25 104 MET A CA 1
ATOM 768 C C . MET A 1 104 ? 11.353 -7.229 -9.110 1.00 76.25 104 MET A C 1
ATOM 770 O O . MET A 1 104 ? 11.193 -8.120 -8.278 1.00 76.25 104 MET A O 1
ATOM 774 N N . SER A 1 105 ? 10.954 -5.964 -8.891 1.00 63.66 105 SER A N 1
ATOM 775 C CA . SER A 1 105 ? 10.209 -5.587 -7.679 1.00 63.66 105 SER A CA 1
ATOM 776 C C . SER A 1 105 ? 8.954 -6.429 -7.507 1.00 63.66 105 SER A C 1
ATOM 778 O O . SER A 1 105 ? 8.668 -6.823 -6.397 1.00 63.66 105 SER A O 1
ATOM 780 N N . SER A 1 106 ? 8.232 -6.800 -8.568 1.00 53.97 106 SER A N 1
ATOM 781 C CA . SER A 1 106 ? 7.013 -7.612 -8.415 1.00 53.97 106 SER A CA 1
ATOM 782 C C . SER A 1 106 ? 7.271 -9.074 -8.016 1.00 53.97 106 SER A C 1
ATOM 784 O O . SER A 1 106 ? 6.365 -9.719 -7.499 1.00 53.97 106 SER A O 1
ATOM 786 N N . TYR A 1 107 ? 8.492 -9.593 -8.217 1.00 52.53 107 TYR A N 1
ATOM 787 C CA . TYR A 1 107 ? 8.849 -10.995 -7.933 1.00 52.53 107 TYR A CA 1
ATOM 788 C C . TYR A 1 107 ? 9.735 -11.171 -6.695 1.00 52.53 107 TYR A C 1
ATOM 790 O O . TYR A 1 107 ? 9.629 -12.188 -6.015 1.00 52.53 107 TYR A O 1
ATOM 798 N N . LEU A 1 108 ? 10.611 -10.205 -6.400 1.00 49.09 108 LEU A N 1
ATOM 799 C CA . LEU A 1 108 ? 11.355 -10.148 -5.136 1.00 49.09 108 LEU A CA 1
ATOM 800 C C . LEU A 1 108 ? 10.593 -9.413 -4.037 1.00 49.09 108 LEU A C 1
ATOM 802 O O . LEU A 1 108 ? 10.934 -9.566 -2.867 1.00 49.09 108 LEU A O 1
ATOM 806 N N . SER A 1 109 ? 9.503 -8.730 -4.386 1.00 47.75 109 SER A N 1
ATOM 807 C CA . SER A 1 109 ? 8.388 -8.546 -3.474 1.00 47.75 109 SER A CA 1
ATOM 808 C C . SER A 1 109 ? 7.736 -9.916 -3.242 1.00 47.75 109 SER A C 1
ATOM 810 O O . SER A 1 109 ? 6.601 -10.186 -3.622 1.00 47.75 109 SER A O 1
ATOM 812 N N . LEU A 1 110 ? 8.419 -10.745 -2.448 1.00 44.34 110 LEU A N 1
ATOM 813 C CA . LEU A 1 110 ? 7.821 -11.087 -1.166 1.00 44.34 110 LEU A CA 1
ATOM 814 C C . LEU A 1 110 ? 7.449 -9.749 -0.521 1.00 44.34 110 LEU A C 1
ATOM 816 O O . LEU A 1 110 ? 8.164 -9.248 0.343 1.00 44.34 110 LEU A O 1
ATOM 820 N N . THR A 1 111 ? 6.375 -9.115 -0.998 1.00 48.62 111 THR A N 1
ATOM 821 C CA . THR A 1 111 ? 5.664 -8.134 -0.202 1.00 48.62 111 THR A CA 1
ATOM 822 C C . THR A 1 111 ? 5.432 -8.962 1.042 1.00 48.62 111 THR A C 1
ATOM 824 O O . THR A 1 111 ? 4.842 -10.044 0.905 1.00 48.62 111 THR A O 1
ATOM 827 N N . PRO A 1 112 ? 5.998 -8.607 2.213 1.00 51.84 112 PRO A N 1
ATOM 828 C CA . PRO A 1 112 ? 5.465 -9.186 3.426 1.00 51.84 112 PRO A CA 1
ATOM 829 C C . PRO A 1 112 ? 3.972 -8.974 3.251 1.00 51.84 112 PRO A C 1
ATOM 831 O O . PRO A 1 112 ? 3.554 -7.831 3.049 1.00 51.84 112 PRO A O 1
ATOM 834 N N . SER A 1 113 ? 3.223 -10.075 3.103 1.00 62.00 113 SER A N 1
ATOM 835 C CA . SER A 1 113 ? 1.771 -10.014 3.042 1.00 62.00 113 SER A CA 1
ATOM 836 C C . SER A 1 113 ? 1.427 -9.057 4.158 1.00 62.00 113 SER A C 1
ATOM 838 O O . SER A 1 113 ? 1.880 -9.309 5.281 1.00 62.00 113 SER A O 1
ATOM 840 N N . SER A 1 114 ? 0.847 -7.906 3.799 1.00 74.75 114 SER A N 1
ATOM 841 C CA . SER A 1 114 ? 0.564 -6.814 4.727 1.00 74.75 114 SER A CA 1
ATOM 842 C C . SER A 1 114 ? 0.144 -7.448 6.048 1.00 74.75 114 SER A C 1
ATOM 844 O O . SER A 1 114 ? -0.727 -8.325 5.974 1.00 74.75 114 SER A O 1
ATOM 846 N N . PRO A 1 115 ? 0.816 -7.157 7.179 1.00 84.88 115 PRO A N 1
ATOM 847 C CA . PRO A 1 115 ? 0.550 -7.871 8.417 1.00 84.88 115 PRO A CA 1
ATOM 848 C C . PRO A 1 115 ? -0.955 -7.966 8.632 1.00 84.88 115 PRO A C 1
ATOM 850 O O . PRO A 1 115 ? -1.656 -6.962 8.525 1.00 84.88 115 PRO A O 1
ATOM 853 N N . ASP A 1 116 ? -1.453 -9.187 8.807 1.00 90.94 116 ASP A N 1
ATOM 854 C CA . ASP A 1 116 ? -2.867 -9.391 9.082 1.00 90.94 116 ASP A CA 1
ATOM 855 C C . ASP A 1 116 ? -3.093 -8.947 10.527 1.00 90.94 116 ASP A C 1
ATOM 857 O O . ASP A 1 116 ? -2.540 -9.540 11.459 1.00 90.94 116 ASP A O 1
ATOM 861 N N . ILE A 1 117 ? -3.808 -7.840 10.701 1.00 92.94 117 ILE A N 1
ATOM 862 C CA . ILE A 1 117 ? -4.081 -7.248 12.007 1.00 92.94 117 ILE A CA 1
ATOM 863 C C . ILE A 1 117 ? -5.536 -7.554 12.320 1.00 92.94 117 ILE A C 1
ATOM 865 O O . ILE A 1 117 ? -6.431 -7.157 11.575 1.00 92.94 117 ILE A O 1
ATOM 869 N N . ASP A 1 118 ? -5.774 -8.227 13.443 1.00 92.19 118 ASP A N 1
ATOM 870 C CA . ASP A 1 118 ? -7.134 -8.539 13.870 1.00 92.19 118 ASP A CA 1
ATOM 871 C C . ASP A 1 118 ? -7.975 -7.255 13.973 1.00 92.19 118 ASP A C 1
ATOM 873 O O . ASP A 1 118 ? -7.576 -6.272 14.603 1.00 92.19 118 ASP A O 1
ATOM 877 N N . GLY A 1 119 ? -9.130 -7.257 13.310 1.00 92.38 119 GLY A N 1
ATOM 878 C CA . GLY A 1 119 ? -10.051 -6.118 13.274 1.00 92.38 119 GLY A CA 1
ATOM 879 C C . GLY A 1 119 ? -9.730 -5.058 12.238 1.00 92.38 119 GLY A C 1
ATOM 880 O O . GLY A 1 119 ? -10.390 -4.017 12.223 1.00 92.38 119 GLY A O 1
ATOM 881 N N . TYR A 1 120 ? -8.770 -5.317 11.354 1.00 94.56 120 TYR A N 1
ATOM 882 C CA . TYR A 1 120 ? -8.426 -4.422 10.266 1.00 94.56 120 TYR A CA 1
ATOM 883 C C . TYR A 1 120 ? -8.350 -5.155 8.926 1.00 94.56 120 TYR A C 1
ATOM 885 O O . TYR A 1 120 ? -7.870 -6.277 8.820 1.00 94.56 120 TYR A O 1
ATOM 893 N N . GLU A 1 121 ? -8.787 -4.481 7.870 1.00 94.81 121 GLU A N 1
ATOM 894 C CA . GLU A 1 121 ? -8.676 -4.938 6.490 1.00 94.81 121 GLU A CA 1
ATOM 895 C C . GLU A 1 121 ? -7.652 -4.072 5.754 1.00 94.81 121 GLU A C 1
ATOM 897 O O . GLU A 1 121 ? -7.779 -2.846 5.702 1.00 94.81 121 GLU A O 1
ATOM 902 N N . PHE A 1 122 ? -6.636 -4.694 5.159 1.00 94.50 122 PHE A N 1
ATOM 903 C CA . PHE A 1 122 ? -5.656 -3.977 4.349 1.00 94.50 122 PHE A CA 1
ATOM 904 C C . PHE A 1 122 ? -6.283 -3.481 3.041 1.00 94.50 122 PHE A C 1
ATOM 906 O O . PHE A 1 122 ? -6.751 -4.276 2.226 1.00 94.50 122 PHE A O 1
ATOM 913 N N . LYS A 1 123 ? -6.258 -2.163 2.814 1.00 94.00 123 LYS A N 1
ATOM 914 C CA . LYS A 1 123 ? -6.840 -1.533 1.613 1.00 94.00 123 LYS A CA 1
ATOM 915 C C . LYS A 1 123 ? -5.799 -1.166 0.556 1.00 94.00 123 LYS A C 1
ATOM 917 O O . LYS A 1 123 ? -6.163 -0.890 -0.585 1.00 94.00 123 LYS A O 1
ATOM 922 N N . GLY A 1 124 ? -4.513 -1.195 0.903 1.00 91.69 124 GLY A N 1
ATOM 923 C CA . GLY A 1 124 ? -3.419 -1.000 -0.043 1.00 91.69 124 GLY A CA 1
ATOM 924 C C . GLY A 1 124 ? -2.262 -0.172 0.508 1.00 91.69 124 GLY A C 1
ATOM 925 O O . GLY A 1 124 ? -2.250 0.261 1.660 1.00 91.69 124 GLY A O 1
ATOM 926 N N . HIS A 1 125 ? -1.271 0.042 -0.354 1.00 90.06 125 HIS A N 1
ATOM 927 C CA . HIS A 1 125 ? -0.138 0.915 -0.068 1.00 90.06 125 HIS A CA 1
ATOM 928 C C . HIS A 1 125 ? -0.496 2.372 -0.378 1.00 90.06 125 HIS A C 1
ATOM 930 O O . HIS A 1 125 ? -1.025 2.663 -1.454 1.00 90.06 125 HIS A O 1
ATOM 936 N N . GLY A 1 126 ? -0.166 3.279 0.537 1.00 90.50 126 GLY A N 1
ATOM 937 C CA . GLY A 1 126 ? -0.444 4.707 0.430 1.00 90.50 126 GLY A CA 1
ATOM 938 C C . GLY A 1 126 ? -1.408 5.231 1.495 1.00 90.50 126 GLY A C 1
ATOM 939 O O . GLY A 1 126 ? -1.688 4.577 2.500 1.00 90.50 126 GLY A O 1
ATOM 940 N N . PHE A 1 127 ? -1.925 6.434 1.255 1.00 90.50 127 PHE A N 1
ATOM 941 C CA . PHE A 1 127 ? -2.922 7.075 2.109 1.00 90.50 127 PHE A CA 1
ATOM 942 C C . PHE A 1 127 ? -4.303 6.486 1.860 1.00 90.50 127 PHE A C 1
ATOM 944 O O . PHE A 1 127 ? -4.699 6.334 0.707 1.00 90.50 127 PHE A O 1
ATOM 951 N N . CYS A 1 128 ? -5.046 6.210 2.930 1.00 91.38 128 CYS A N 1
ATOM 952 C CA . CYS A 1 128 ? -6.425 5.750 2.832 1.00 91.38 128 CYS A CA 1
ATOM 953 C C . CYS A 1 128 ? -7.332 6.752 2.111 1.00 91.38 128 CYS A C 1
ATOM 955 O O . CYS A 1 128 ? -7.309 7.943 2.422 1.00 91.38 128 CYS A O 1
ATOM 957 N N . THR A 1 129 ? -8.164 6.254 1.196 1.00 90.00 129 THR A N 1
ATOM 958 C CA . THR A 1 129 ? -9.139 7.041 0.430 1.00 90.00 129 THR A CA 1
ATOM 959 C C . THR A 1 129 ? -10.547 6.451 0.523 1.00 90.00 129 THR A C 1
ATOM 961 O O . THR A 1 129 ? -10.727 5.276 0.848 1.00 90.00 129 THR A O 1
ATOM 964 N N . SER A 1 130 ? -11.550 7.285 0.238 1.00 87.38 130 SER A N 1
ATOM 965 C CA . SER A 1 130 ? -12.966 6.911 0.111 1.00 87.38 130 SER A CA 1
ATOM 966 C C . SER A 1 130 ? -13.471 7.193 -1.309 1.00 87.38 130 SER A C 1
ATOM 968 O O . SER A 1 130 ? -13.030 8.164 -1.921 1.00 87.38 130 SER A O 1
ATOM 970 N N . ASP A 1 131 ? -14.425 6.404 -1.809 1.00 79.31 131 ASP A N 1
ATOM 971 C CA . ASP A 1 131 ? -14.934 6.474 -3.195 1.00 79.31 131 ASP A CA 1
ATOM 972 C C . ASP A 1 131 ? -15.762 7.735 -3.522 1.00 79.31 131 ASP A C 1
ATOM 974 O O . ASP A 1 131 ? -16.062 7.991 -4.690 1.00 79.31 131 ASP A O 1
ATOM 978 N N . ASP A 1 132 ? -16.140 8.533 -2.520 1.00 68.81 132 ASP A N 1
ATOM 979 C CA . ASP A 1 132 ? -17.154 9.583 -2.684 1.00 68.81 132 ASP A CA 1
ATOM 980 C C . ASP A 1 132 ? -16.686 10.871 -3.381 1.00 68.81 132 ASP A C 1
ATOM 982 O O . ASP A 1 132 ? -17.528 11.690 -3.749 1.00 68.81 132 ASP A O 1
ATOM 986 N N . ASP A 1 133 ? -15.387 11.065 -3.628 1.00 59.41 133 ASP A N 1
ATOM 987 C CA . ASP A 1 133 ? -14.881 12.338 -4.156 1.00 59.41 133 ASP A CA 1
ATOM 988 C C . ASP A 1 133 ? -13.972 12.155 -5.390 1.00 59.41 133 ASP A C 1
ATOM 990 O O . ASP A 1 133 ? -12.753 12.041 -5.276 1.00 59.41 133 ASP A O 1
ATOM 994 N N . PRO A 1 134 ? -14.531 12.184 -6.619 1.00 60.41 134 PRO A N 1
ATOM 995 C CA . PRO A 1 134 ? -13.754 12.089 -7.862 1.00 60.41 134 PRO A CA 1
ATOM 996 C C . PRO A 1 134 ? -12.928 13.349 -8.192 1.00 60.41 134 PRO A C 1
ATOM 998 O O . PRO A 1 134 ? -12.246 13.376 -9.217 1.00 60.41 134 PRO A O 1
ATOM 1001 N N . PHE A 1 135 ? -13.013 14.402 -7.371 1.00 59.03 135 PHE A N 1
ATOM 1002 C CA . PHE A 1 135 ? -12.378 15.706 -7.612 1.00 59.03 135 PHE A CA 1
ATOM 1003 C C . PHE A 1 135 ? -11.680 16.318 -6.393 1.00 59.03 135 PHE A C 1
ATOM 1005 O O . PHE A 1 135 ? -11.133 17.410 -6.526 1.00 59.03 135 PHE A O 1
ATOM 1012 N N . ASP A 1 136 ? -11.693 15.643 -5.247 1.00 55.69 136 ASP A N 1
ATOM 1013 C CA . ASP A 1 136 ? -11.080 16.131 -4.013 1.00 55.69 136 ASP A CA 1
ATOM 1014 C C . ASP A 1 136 ? -9.948 15.178 -3.628 1.00 55.69 136 ASP A C 1
ATOM 1016 O O . ASP A 1 136 ? -10.010 13.981 -3.910 1.00 55.69 136 ASP A O 1
ATOM 1020 N N . ASP A 1 137 ? -8.886 15.705 -3.040 1.00 57.94 137 ASP A N 1
ATOM 1021 C CA . ASP A 1 137 ? -7.542 15.120 -3.001 1.00 57.94 137 ASP A CA 1
ATOM 1022 C C . ASP A 1 137 ? -7.432 13.873 -2.091 1.00 57.94 137 ASP A C 1
ATOM 1024 O O . ASP A 1 137 ? -6.348 13.535 -1.617 1.00 57.94 137 ASP A O 1
ATOM 1028 N N . GLY A 1 138 ? -8.549 13.205 -1.779 1.00 52.16 138 GLY A N 1
ATOM 1029 C CA . GLY A 1 138 ? -8.654 11.953 -1.021 1.00 52.16 138 GLY A CA 1
ATOM 1030 C C . GLY A 1 138 ? -8.248 12.048 0.452 1.00 52.16 138 GLY A C 1
ATOM 1031 O O . GLY A 1 138 ? -8.517 11.132 1.220 1.00 52.16 138 GLY A O 1
ATOM 1032 N N . LEU A 1 139 ? -7.630 13.158 0.857 1.00 56.44 139 LEU A N 1
ATOM 1033 C CA . LEU A 1 139 ? -7.013 13.374 2.166 1.00 56.44 139 LEU A CA 1
ATOM 1034 C C . LEU A 1 139 ? -7.924 14.097 3.173 1.00 56.44 139 LEU A C 1
ATOM 1036 O O . LEU A 1 139 ? -7.615 14.123 4.362 1.00 56.44 139 LEU A O 1
ATOM 1040 N N . PHE A 1 140 ? -9.041 14.687 2.736 1.00 51.03 140 PHE A N 1
ATOM 1041 C CA . PHE A 1 140 ? -9.776 15.687 3.530 1.00 51.03 140 PHE A CA 1
ATOM 1042 C C . PHE A 1 140 ? -10.911 15.160 4.417 1.00 51.03 140 PHE A C 1
ATOM 1044 O O . PHE A 1 140 ? -11.516 15.941 5.150 1.00 51.03 140 PHE A O 1
ATOM 1051 N N . GLY A 1 141 ? -11.187 13.855 4.414 1.00 58.06 141 GLY A N 1
ATOM 1052 C CA . GLY A 1 141 ? -12.285 13.281 5.203 1.00 58.06 141 GLY A CA 1
ATOM 1053 C C . GLY A 1 141 ? -11.955 12.990 6.670 1.00 58.06 141 GLY A C 1
ATOM 1054 O O . GLY A 1 141 ? -12.867 12.759 7.465 1.00 58.06 141 GLY A O 1
ATOM 1055 N N . PHE A 1 142 ? -10.671 12.987 7.046 1.00 60.72 142 PHE A N 1
ATOM 1056 C CA . PHE A 1 142 ? -10.240 12.434 8.328 1.00 60.72 142 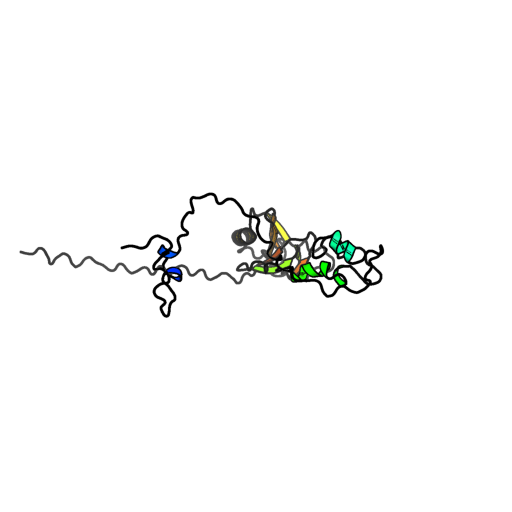PHE A CA 1
ATOM 1057 C C . PHE A 1 142 ? -9.589 13.473 9.238 1.00 60.72 142 PHE A C 1
ATOM 1059 O O . PHE A 1 142 ? -8.703 14.231 8.841 1.00 60.72 142 PHE A O 1
ATOM 1066 N N . ARG A 1 143 ? -9.994 13.484 10.509 1.00 70.44 143 ARG A N 1
ATOM 1067 C CA . ARG A 1 143 ? -9.197 14.081 11.577 1.00 70.44 143 ARG A CA 1
ATOM 1068 C C . ARG A 1 143 ? -8.071 13.104 11.900 1.00 70.44 143 ARG A C 1
ATOM 1070 O O . ARG A 1 143 ? -8.331 12.000 12.363 1.00 70.44 143 ARG A O 1
ATOM 1077 N N . ILE A 1 144 ? -6.838 13.543 11.674 1.00 76.50 144 ILE A N 1
ATOM 1078 C CA . ILE A 1 144 ? -5.635 12.775 11.981 1.00 76.50 144 ILE A CA 1
ATOM 1079 C C . ILE A 1 144 ? -5.260 12.997 13.448 1.00 76.50 144 ILE A C 1
ATOM 1081 O O . ILE A 1 144 ? -5.064 14.140 13.874 1.00 76.50 144 ILE A O 1
ATOM 1085 N N . ARG A 1 145 ? -5.132 11.911 14.214 1.00 75.50 145 ARG A N 1
ATOM 1086 C CA . ARG A 1 145 ? -4.453 11.918 15.519 1.00 75.50 145 ARG A CA 1
ATOM 1087 C C . ARG A 1 145 ? -3.180 11.094 15.435 1.00 75.50 145 ARG A C 1
ATOM 1089 O O . ARG A 1 145 ? -3.204 10.001 14.878 1.00 75.50 145 ARG A O 1
ATOM 1096 N N . GLN A 1 146 ? -2.090 11.640 15.969 1.00 80.38 146 GLN A N 1
ATOM 1097 C CA . GLN A 1 146 ? -0.831 10.916 16.098 1.00 80.38 146 GLN A CA 1
ATOM 1098 C C . GLN A 1 146 ? -0.866 10.040 17.346 1.00 80.38 146 GLN A C 1
ATOM 1100 O O . GLN A 1 146 ? -1.129 10.547 18.438 1.00 80.38 146 GLN A O 1
ATOM 1105 N N . ALA A 1 147 ? -0.562 8.758 17.175 1.00 79.31 147 ALA A N 1
ATOM 1106 C CA . ALA A 1 147 ? -0.251 7.857 18.278 1.00 79.31 147 ALA A CA 1
ATOM 1107 C C . ALA A 1 147 ? 1.256 7.568 18.298 1.00 79.31 147 ALA A C 1
ATOM 1109 O O . ALA A 1 147 ? 1.895 7.460 17.250 1.00 79.31 147 ALA A O 1
ATOM 1110 N N . GLU A 1 148 ? 1.832 7.440 19.492 1.00 82.25 148 GLU A N 1
ATOM 1111 C CA . GLU A 1 148 ? 3.214 6.984 19.642 1.00 82.25 148 GLU A CA 1
ATOM 1112 C C . GLU A 1 148 ? 3.243 5.458 19.508 1.00 82.25 148 GLU A C 1
ATOM 1114 O O . GLU A 1 148 ? 2.845 4.739 20.422 1.00 82.25 148 GLU A O 1
ATOM 1119 N N . ALA A 1 149 ? 3.694 4.964 18.357 1.00 88.12 149 ALA A N 1
ATOM 1120 C CA . ALA A 1 149 ? 3.814 3.539 18.080 1.00 88.12 149 ALA A CA 1
ATOM 1121 C C . ALA A 1 149 ? 5.094 3.260 17.293 1.00 88.12 149 ALA A C 1
ATOM 1123 O O . ALA A 1 149 ? 5.461 4.017 16.395 1.00 88.12 149 ALA A O 1
ATOM 1124 N N . SER A 1 150 ? 5.777 2.168 17.634 1.00 88.00 150 SER A N 1
ATOM 1125 C CA . SER A 1 150 ? 7.007 1.745 16.955 1.00 88.00 150 SER A CA 1
ATOM 1126 C C . SER A 1 150 ? 6.754 0.676 15.891 1.00 88.00 150 SER A C 1
ATOM 1128 O O . SER A 1 150 ? 7.582 0.467 15.001 1.00 88.00 150 SER A O 1
ATOM 1130 N N . THR A 1 151 ? 5.587 0.036 15.962 1.00 93.31 151 THR A N 1
ATOM 1131 C CA . THR A 1 151 ? 5.116 -0.987 15.029 1.00 93.31 151 THR A CA 1
ATOM 1132 C C . THR A 1 151 ? 3.703 -0.680 14.544 1.00 93.31 151 THR A C 1
ATOM 1134 O O . THR A 1 151 ? 2.953 0.082 15.160 1.00 93.31 151 THR A O 1
ATOM 1137 N N . LEU A 1 152 ? 3.339 -1.299 13.425 1.00 93.75 152 LEU A N 1
ATOM 1138 C CA . LEU A 1 152 ? 2.017 -1.168 12.830 1.00 93.75 152 LEU A CA 1
ATOM 1139 C C . LEU A 1 152 ? 0.925 -1.732 13.756 1.00 93.75 152 LEU A C 1
ATOM 1141 O O . LEU A 1 152 ? -0.141 -1.135 13.890 1.00 93.75 152 LEU A O 1
ATOM 1145 N N . GLU A 1 153 ? 1.198 -2.847 14.426 1.00 94.06 153 GLU A N 1
ATOM 1146 C CA . GLU A 1 153 ? 0.278 -3.486 15.364 1.00 94.06 153 GLU A CA 1
ATOM 1147 C C . GLU A 1 153 ? 0.046 -2.605 16.598 1.00 94.06 153 GLU A C 1
ATOM 1149 O O . GLU A 1 153 ? -1.095 -2.424 17.019 1.00 94.06 153 GLU A O 1
ATOM 1154 N N . GLU A 1 154 ? 1.104 -1.997 17.151 1.00 94.06 154 GLU A N 1
ATOM 1155 C CA . GLU A 1 154 ? 0.981 -1.017 18.241 1.00 94.06 154 GLU A CA 1
ATOM 1156 C C . GLU A 1 154 ? 0.146 0.196 17.821 1.00 94.06 154 GLU A C 1
ATOM 1158 O O . GLU A 1 154 ? -0.699 0.651 18.588 1.00 94.06 154 GLU A O 1
ATOM 1163 N N . CYS A 1 155 ? 0.344 0.687 16.595 1.00 95.00 155 CYS A N 1
ATOM 1164 C CA . CYS A 1 155 ? -0.427 1.791 16.030 1.00 95.00 155 CYS A CA 1
ATOM 1165 C C . CYS A 1 155 ? -1.920 1.445 15.940 1.00 95.00 155 CYS A C 1
ATOM 1167 O O . CYS A 1 155 ? -2.772 2.175 16.448 1.00 95.00 155 CYS A O 1
ATOM 1169 N N . ALA A 1 156 ? -2.234 0.296 15.340 1.00 94.25 156 ALA A N 1
ATOM 1170 C CA . ALA A 1 156 ? -3.598 -0.186 15.178 1.00 94.25 156 ALA A CA 1
ATOM 1171 C C . ALA A 1 156 ? -4.292 -0.424 16.530 1.00 94.25 156 ALA A C 1
ATOM 1173 O O . ALA A 1 156 ? -5.447 -0.028 16.710 1.00 94.25 156 ALA A O 1
ATOM 1174 N N . MET A 1 157 ? -3.588 -1.008 17.503 1.00 92.75 157 MET A N 1
ATOM 1175 C CA . MET A 1 157 ? -4.112 -1.192 18.857 1.00 92.75 157 MET A CA 1
ATOM 1176 C C . MET A 1 157 ? -4.355 0.144 19.557 1.00 92.75 157 MET A C 1
ATOM 1178 O O . MET A 1 157 ? -5.440 0.336 20.092 1.00 92.75 157 MET A O 1
ATOM 1182 N N . ALA A 1 158 ? -3.406 1.085 19.518 1.00 92.75 158 ALA A N 1
ATOM 1183 C CA . ALA A 1 158 ? -3.559 2.390 20.163 1.00 92.75 158 ALA A CA 1
ATOM 1184 C C . ALA A 1 158 ? -4.760 3.172 19.604 1.00 92.75 158 ALA A C 1
ATOM 1186 O O . ALA A 1 158 ? -5.563 3.709 20.368 1.00 92.75 158 ALA A O 1
ATOM 1187 N N . CYS A 1 159 ? -4.929 3.178 18.279 1.00 94.19 159 CYS A N 1
ATOM 1188 C CA . CYS A 1 159 ? -6.079 3.817 17.645 1.00 94.19 159 CYS A CA 1
ATOM 1189 C C . CYS A 1 159 ? -7.401 3.120 17.995 1.00 94.19 159 CYS A C 1
ATOM 1191 O O . CYS A 1 159 ? -8.390 3.801 18.263 1.00 94.19 159 CYS A O 1
ATOM 1193 N N . ALA A 1 160 ? -7.432 1.784 18.028 1.00 92.38 160 ALA A N 1
ATOM 1194 C CA . ALA A 1 160 ? -8.624 1.041 18.434 1.00 92.38 160 ALA A CA 1
ATOM 1195 C C . ALA A 1 160 ? -8.973 1.278 19.914 1.00 92.38 160 ALA A C 1
ATOM 1197 O O . ALA A 1 160 ? -10.143 1.458 20.239 1.00 92.38 160 ALA A O 1
ATOM 1198 N N . ASP A 1 161 ? -7.994 1.336 20.814 1.00 91.12 161 ASP A N 1
ATOM 1199 C CA . ASP A 1 161 ? -8.244 1.554 22.245 1.00 91.12 161 ASP A CA 1
ATOM 1200 C C . ASP A 1 161 ? -8.826 2.957 22.505 1.00 91.12 161 ASP A C 1
ATOM 1202 O O . ASP A 1 161 ? -9.764 3.115 23.289 1.00 91.12 161 ASP A O 1
ATOM 1206 N N . GLU A 1 162 ? -8.337 3.978 21.789 1.00 90.94 162 GLU A N 1
ATOM 1207 C CA . GLU A 1 162 ? -8.846 5.352 21.905 1.00 90.94 162 GLU A CA 1
ATOM 1208 C C . GLU A 1 162 ? -10.199 5.548 21.194 1.00 90.94 162 GLU A C 1
ATOM 1210 O O . GLU A 1 162 ? -11.056 6.287 21.691 1.00 90.94 162 GLU A O 1
ATOM 1215 N N . HIS A 1 163 ? -10.412 4.897 20.042 1.00 91.12 163 HIS A N 1
ATOM 1216 C CA . HIS A 1 163 ? -11.494 5.246 19.112 1.00 91.12 163 HIS A CA 1
ATOM 1217 C C . HIS A 1 163 ? -12.456 4.114 18.731 1.00 91.12 163 HIS A C 1
ATOM 1219 O O . HIS A 1 163 ? -13.403 4.370 17.995 1.00 91.12 163 HIS A O 1
ATOM 1225 N N . SER A 1 164 ? -12.317 2.890 19.244 1.00 88.81 164 SER A N 1
ATOM 1226 C CA . SER A 1 164 ? -13.231 1.773 18.911 1.00 88.81 164 SER A CA 1
ATOM 1227 C C . SER A 1 164 ? -14.702 2.050 19.238 1.00 88.81 164 SER A C 1
ATOM 1229 O O . SER A 1 164 ? -15.595 1.534 18.570 1.00 88.81 164 SER A O 1
ATOM 1231 N N . ASN A 1 165 ? -14.964 2.881 20.249 1.00 89.25 165 ASN A N 1
ATOM 1232 C CA . ASN A 1 165 ? -16.316 3.302 20.626 1.00 89.25 165 ASN A CA 1
ATOM 1233 C C . ASN A 1 165 ? -16.806 4.537 19.851 1.00 89.25 165 ASN A C 1
ATOM 1235 O O . ASN A 1 165 ? -17.962 4.936 20.007 1.00 89.25 165 ASN A O 1
ATOM 1239 N N . ASP A 1 166 ? -15.941 5.166 19.053 1.00 89.31 166 ASP A N 1
ATOM 1240 C CA . ASP A 1 166 ? -16.293 6.311 18.226 1.00 89.31 166 ASP A CA 1
ATOM 1241 C C . ASP A 1 166 ? -16.911 5.812 16.907 1.00 89.31 166 ASP A C 1
ATOM 1243 O O . ASP A 1 166 ? -16.216 5.207 16.086 1.00 89.31 166 ASP A O 1
ATOM 1247 N N . PRO A 1 167 ? -18.205 6.073 16.641 1.00 88.19 167 PRO A N 1
ATOM 1248 C CA . PRO A 1 167 ? -18.846 5.664 15.392 1.00 88.19 167 PRO A CA 1
ATOM 1249 C C . PRO A 1 167 ? -18.257 6.360 14.153 1.00 88.19 167 PRO A C 1
ATOM 1251 O O . PRO A 1 167 ? -18.623 6.019 13.022 1.00 88.19 167 PRO A O 1
ATOM 1254 N N . LEU A 1 168 ? -17.372 7.343 14.333 1.00 88.69 168 LEU A N 1
ATOM 1255 C CA . LEU A 1 168 ? -16.631 8.015 13.271 1.00 88.69 168 LEU A CA 1
ATOM 1256 C C . LEU A 1 168 ? -15.261 7.381 13.001 1.00 88.69 168 LEU A C 1
ATOM 1258 O O . LEU A 1 168 ? -14.641 7.747 12.006 1.00 88.69 168 LEU A O 1
ATOM 1262 N N . PHE A 1 169 ? -14.779 6.443 13.822 1.00 91.69 169 PHE A N 1
ATOM 1263 C CA . PHE A 1 169 ? -13.507 5.763 13.572 1.00 91.69 169 PHE A CA 1
ATOM 1264 C C . PHE A 1 169 ? -13.587 4.876 12.327 1.00 91.69 169 PHE A C 1
ATOM 1266 O O . PHE A 1 169 ? -14.583 4.177 12.104 1.00 91.69 169 PHE A O 1
ATOM 1273 N N . ARG A 1 170 ? -12.555 4.936 11.481 1.00 92.62 170 ARG A N 1
ATOM 1274 C CA . ARG A 1 170 ? -12.530 4.236 10.189 1.00 92.62 170 ARG A CA 1
ATOM 1275 C C . ARG A 1 170 ? -11.297 3.397 9.941 1.00 92.62 170 ARG A C 1
ATOM 1277 O O . ARG A 1 170 ? -11.394 2.478 9.138 1.00 92.62 170 ARG A O 1
ATOM 1284 N N . GLY A 1 171 ? -10.165 3.671 10.578 1.00 94.44 171 GLY A N 1
ATOM 1285 C CA . GLY A 1 171 ? -8.949 2.920 10.289 1.00 94.44 171 GLY A CA 1
ATOM 1286 C C . GLY A 1 171 ? -7.675 3.633 10.696 1.00 94.44 171 GLY A C 1
ATOM 1287 O O . GLY A 1 171 ? -7.700 4.580 11.484 1.00 94.44 171 GLY A O 1
ATOM 1288 N N . VAL A 1 172 ? -6.562 3.176 10.131 1.00 95.31 172 VAL A N 1
ATOM 1289 C CA . VAL A 1 172 ? -5.234 3.738 10.372 1.00 95.31 172 VAL A CA 1
ATOM 1290 C C . VAL A 1 172 ? -4.436 3.875 9.078 1.00 95.31 172 VAL A C 1
ATOM 1292 O O . VAL A 1 172 ? -4.515 3.024 8.190 1.00 95.31 172 VAL A O 1
ATOM 1295 N N . THR A 1 173 ? -3.629 4.932 9.006 1.00 94.44 173 THR A N 1
ATOM 1296 C CA . THR A 1 173 ? -2.536 5.056 8.033 1.00 94.44 173 THR A CA 1
ATOM 1297 C C . THR A 1 173 ? -1.218 4.965 8.789 1.00 94.44 173 THR A C 1
ATOM 1299 O O . THR A 1 173 ? -0.966 5.746 9.708 1.00 94.44 173 THR A O 1
ATOM 1302 N N . TRP A 1 174 ? -0.366 4.028 8.391 1.00 94.31 174 TRP A N 1
ATOM 1303 C CA . TRP A 1 174 ? 0.957 3.825 8.973 1.00 94.31 174 TRP A CA 1
ATOM 1304 C C . TRP A 1 174 ? 2.038 4.257 7.992 1.00 94.31 174 TRP A C 1
ATOM 1306 O O . TRP A 1 174 ? 2.068 3.760 6.869 1.00 94.31 174 TRP A O 1
ATOM 1316 N N . MET A 1 175 ? 2.946 5.140 8.411 1.00 90.94 175 MET A N 1
ATOM 1317 C CA . MET A 1 175 ? 4.059 5.617 7.572 1.00 90.94 175 MET A CA 1
ATOM 1318 C C . MET A 1 175 ? 5.426 5.161 8.097 1.00 90.94 175 MET A C 1
ATOM 1320 O O . MET A 1 175 ? 6.446 5.821 7.898 1.00 90.94 175 MET A O 1
ATOM 1324 N N . GLY A 1 176 ? 5.460 4.022 8.790 1.00 86.69 176 GLY A N 1
ATOM 1325 C CA . GLY A 1 176 ? 6.659 3.536 9.465 1.00 86.69 176 GLY A CA 1
ATOM 1326 C C . GLY A 1 176 ? 6.762 4.029 10.913 1.00 86.69 176 GLY A C 1
ATOM 1327 O O . GLY A 1 176 ? 5.830 4.635 11.432 1.00 86.69 176 GLY A O 1
ATOM 1328 N N . PRO A 1 177 ? 7.905 3.788 11.581 1.00 83.06 177 PRO A N 1
ATOM 1329 C CA . PRO A 1 177 ? 8.063 3.902 13.039 1.00 83.06 177 PRO A CA 1
ATOM 1330 C C . PRO A 1 177 ? 7.968 5.332 13.595 1.00 83.06 177 PRO A C 1
ATOM 1332 O O . PRO A 1 177 ? 8.208 5.546 14.781 1.00 83.06 177 PRO A O 1
ATOM 1335 N N . TYR A 1 178 ? 7.704 6.316 12.738 1.00 79.88 178 TYR A N 1
ATOM 1336 C CA . TYR A 1 178 ? 7.687 7.730 13.092 1.00 79.88 178 TYR A CA 1
ATOM 1337 C C . TYR A 1 178 ? 6.283 8.320 13.119 1.00 79.88 178 TYR A C 1
ATOM 1339 O O . TYR A 1 178 ? 6.061 9.272 13.860 1.00 79.88 178 TYR A O 1
ATOM 1347 N N . ASP A 1 179 ? 5.345 7.764 12.351 1.00 89.56 179 ASP A N 1
ATOM 1348 C CA . ASP A 1 179 ? 4.022 8.352 12.192 1.00 89.56 179 ASP A CA 1
ATOM 1349 C C . ASP A 1 179 ? 2.942 7.268 12.085 1.00 89.56 179 ASP A C 1
ATOM 1351 O O . ASP A 1 179 ? 2.859 6.506 11.115 1.00 89.56 179 ASP A O 1
ATOM 1355 N N . CYS A 1 180 ? 2.081 7.255 13.099 1.00 92.88 180 CYS A N 1
ATOM 1356 C CA . CYS A 1 180 ? 0.831 6.512 13.143 1.00 92.88 180 CYS A CA 1
ATOM 1357 C C . CYS A 1 180 ? -0.331 7.498 13.115 1.00 92.88 180 CYS A C 1
ATOM 1359 O O . CYS A 1 180 ? -0.392 8.394 13.960 1.00 92.88 180 CYS A O 1
ATOM 1361 N N . PHE A 1 181 ? -1.266 7.323 12.185 1.00 93.62 181 PHE A N 1
ATOM 1362 C CA . PHE A 1 181 ? -2.431 8.188 12.063 1.00 93.62 181 PHE A CA 1
ATOM 1363 C C . PHE A 1 181 ? -3.727 7.415 12.255 1.00 93.62 181 PHE A C 1
ATOM 1365 O O . PHE A 1 181 ? -4.084 6.587 11.419 1.00 93.62 181 PHE A O 1
ATOM 1372 N N . CYS A 1 182 ? -4.470 7.746 13.311 1.00 94.50 182 CYS A N 1
ATOM 1373 C CA . CYS A 1 182 ? -5.842 7.276 13.486 1.00 94.50 182 CYS A CA 1
ATOM 1374 C C . CYS A 1 182 ? -6.780 8.085 12.581 1.00 94.50 182 CYS A C 1
ATOM 1376 O O . CYS A 1 182 ? -6.763 9.319 12.617 1.00 94.50 182 CYS A O 1
ATOM 1378 N N . LEU A 1 183 ? -7.598 7.400 11.783 1.00 92.94 183 LEU A N 1
ATOM 1379 C CA . LEU A 1 183 ? -8.522 8.010 10.830 1.00 92.94 183 LEU A CA 1
ATOM 1380 C C . LEU A 1 183 ? -9.932 8.054 11.418 1.00 92.94 183 LEU A C 1
ATOM 1382 O O . LEU A 1 183 ? -10.569 7.018 11.626 1.00 92.94 183 LEU A O 1
ATOM 1386 N N . VAL A 1 184 ? -10.426 9.267 11.664 1.00 90.19 184 VAL A N 1
ATOM 1387 C CA . VAL A 1 184 ? -11.772 9.523 12.197 1.00 90.19 184 VAL A CA 1
ATOM 1388 C C . VAL A 1 184 ? -12.504 10.484 11.264 1.00 90.19 184 VAL A C 1
ATOM 1390 O O . VAL A 1 184 ? -11.943 11.519 10.912 1.00 90.19 184 VAL A O 1
ATOM 1393 N N . CYS A 1 185 ? -13.740 10.181 10.866 1.00 86.44 185 CYS A N 1
ATOM 1394 C CA . CYS A 1 185 ? -14.574 11.099 10.083 1.00 86.44 185 CYS A CA 1
ATOM 1395 C C . CYS A 1 185 ? -14.821 12.429 10.825 1.00 86.44 185 CYS A C 1
ATOM 1397 O O . CYS A 1 185 ? -14.714 12.517 12.051 1.00 86.44 185 CYS A O 1
ATOM 1399 N N . TRP A 1 186 ? -15.168 13.485 10.089 1.00 81.81 186 TRP A N 1
ATOM 1400 C CA . TRP A 1 186 ? -15.485 14.787 10.683 1.00 81.81 186 TRP A CA 1
ATOM 1401 C C . TRP A 1 186 ? -16.802 14.786 11.476 1.00 81.81 186 TRP A C 1
ATOM 1403 O O . TRP A 1 186 ? -17.776 14.114 11.138 1.00 81.81 186 TRP A O 1
ATOM 1413 N N . GLU A 1 187 ? -16.845 15.610 12.526 1.00 74.75 187 GLU A N 1
ATOM 1414 C CA . GLU A 1 187 ? -18.051 15.853 13.320 1.00 74.75 187 GLU A CA 1
ATOM 1415 C C . GLU A 1 187 ? -19.111 16.560 12.457 1.00 74.75 187 GLU A C 1
ATOM 1417 O O . GLU A 1 187 ? -18.909 17.689 12.011 1.00 74.75 187 GLU A O 1
ATOM 1422 N N . GLY A 1 188 ? -20.250 15.900 12.231 1.00 73.62 188 GLY A N 1
ATOM 1423 C CA . GLY A 1 188 ? -21.360 16.425 11.426 1.00 73.62 188 GLY A CA 1
ATOM 1424 C C . GLY A 1 188 ? -21.722 15.563 10.220 1.00 73.62 188 GLY A C 1
ATOM 1425 O O . GLY A 1 188 ? -22.763 15.799 9.608 1.00 73.62 188 GLY A O 1
ATOM 1426 N N . GLU A 1 189 ? -20.912 14.553 9.910 1.00 69.38 189 GLU A N 1
ATOM 1427 C CA . GLU A 1 189 ? -21.268 13.527 8.939 1.00 69.38 189 GLU A CA 1
ATOM 1428 C C . GLU A 1 189 ? -22.076 12.401 9.599 1.00 69.38 189 GLU A C 1
ATOM 1430 O O . GLU A 1 189 ? -21.860 12.069 10.768 1.00 69.38 189 GLU A O 1
ATOM 1435 N N . GLU A 1 190 ? -23.043 11.829 8.877 1.00 69.56 190 GLU A N 1
ATOM 1436 C CA . GLU A 1 190 ? -23.802 10.694 9.401 1.00 69.56 190 GLU A CA 1
ATOM 1437 C C . GLU A 1 190 ? -22.859 9.491 9.575 1.00 69.56 190 GLU A C 1
ATOM 1439 O O . GLU A 1 190 ? -22.093 9.126 8.678 1.00 69.56 190 GLU A O 1
ATOM 1444 N N . ALA A 1 191 ? -22.891 8.882 10.763 1.00 63.44 191 ALA A N 1
ATOM 1445 C CA . ALA A 1 191 ? -22.105 7.691 11.052 1.00 63.44 191 ALA A CA 1
ATOM 1446 C C . ALA A 1 191 ? -22.400 6.599 10.007 1.00 63.44 191 ALA A C 1
ATOM 1448 O O . ALA A 1 191 ? -23.553 6.220 9.814 1.00 63.44 191 ALA A O 1
ATOM 1449 N N . GLY A 1 192 ? -21.352 6.094 9.351 1.00 62.12 192 GLY A N 1
ATOM 1450 C CA . GLY A 1 192 ? -21.443 5.024 8.354 1.00 62.12 192 GLY A CA 1
ATOM 1451 C C . GLY A 1 192 ? -21.531 5.466 6.890 1.00 62.12 192 GLY A C 1
ATOM 1452 O O . GLY A 1 192 ? -21.666 4.595 6.041 1.00 62.12 192 GLY A O 1
ATOM 1453 N N . VAL A 1 193 ? -21.447 6.764 6.569 1.00 70.69 193 VAL A N 1
ATOM 1454 C CA . VAL A 1 193 ? -21.529 7.210 5.161 1.00 70.69 193 VAL A CA 1
ATOM 1455 C C . VAL A 1 193 ? -20.222 7.007 4.390 1.00 70.69 193 VAL A C 1
ATOM 1457 O O . VAL A 1 193 ? -20.276 6.600 3.238 1.00 70.69 193 VAL A O 1
ATOM 1460 N N . ARG A 1 194 ? -19.059 7.215 5.020 1.00 77.69 194 ARG A N 1
ATOM 1461 C CA . ARG A 1 194 ? -17.754 7.061 4.356 1.00 77.69 194 ARG A CA 1
ATOM 1462 C C . ARG A 1 194 ? -17.011 5.836 4.861 1.00 77.69 194 ARG A C 1
ATOM 1464 O O . ARG A 1 194 ? -16.640 5.786 6.036 1.00 77.69 194 ARG A O 1
ATOM 1471 N N . GLU A 1 195 ? -16.786 4.874 3.975 1.00 88.44 195 GLU A N 1
ATOM 1472 C CA . GLU A 1 195 ? -15.893 3.732 4.183 1.00 88.44 195 GLU A CA 1
ATOM 1473 C C . GLU A 1 195 ? -14.538 4.005 3.514 1.00 88.44 195 GLU A C 1
ATOM 1475 O O . GLU A 1 195 ? -14.453 4.757 2.541 1.00 88.44 195 GLU A O 1
ATOM 1480 N N . ILE A 1 196 ? -13.467 3.409 4.039 1.00 91.06 196 ILE A N 1
ATOM 1481 C CA . ILE A 1 196 ? -12.179 3.390 3.344 1.00 91.06 196 ILE A CA 1
ATOM 1482 C C . ILE A 1 196 ? -12.266 2.326 2.250 1.00 91.06 196 ILE A C 1
ATOM 1484 O O . ILE A 1 196 ? -12.357 1.131 2.536 1.00 91.06 196 ILE A O 1
ATOM 1488 N N . THR A 1 197 ? -12.230 2.760 0.998 1.00 91.69 197 THR A N 1
ATOM 1489 C CA . THR A 1 197 ? -12.426 1.898 -0.175 1.00 91.69 197 THR A CA 1
ATOM 1490 C C . THR A 1 197 ? -11.117 1.572 -0.883 1.00 91.69 197 THR A C 1
ATOM 1492 O O . THR A 1 197 ? -11.048 0.594 -1.628 1.00 91.69 197 THR A O 1
ATOM 1495 N N . GLY A 1 198 ? -10.051 2.329 -0.613 1.00 90.75 198 GLY A N 1
ATOM 1496 C CA . GLY A 1 198 ? -8.748 2.089 -1.215 1.00 90.75 198 GLY A CA 1
ATOM 1497 C C . GLY A 1 198 ? -7.612 2.873 -0.573 1.00 90.75 198 GLY A C 1
ATOM 1498 O O . GLY A 1 198 ? -7.736 3.428 0.521 1.00 90.75 198 GLY A O 1
ATOM 1499 N N . ALA A 1 199 ? -6.484 2.887 -1.280 1.00 90.81 199 ALA A N 1
ATOM 1500 C CA . ALA A 1 199 ? -5.305 3.652 -0.920 1.00 90.81 199 ALA A CA 1
ATOM 1501 C C . ALA A 1 199 ? -4.686 4.319 -2.156 1.00 90.81 199 ALA A C 1
ATOM 1503 O O . ALA A 1 199 ? -4.655 3.728 -3.239 1.00 90.81 199 ALA A O 1
ATOM 1504 N N . THR A 1 200 ? -4.152 5.529 -1.983 1.00 87.31 200 THR A N 1
ATOM 1505 C CA . THR A 1 200 ? -3.409 6.258 -3.018 1.00 87.31 200 THR A CA 1
ATOM 1506 C C . THR A 1 200 ? -1.947 6.385 -2.617 1.00 87.31 200 THR A C 1
ATOM 1508 O O . THR A 1 200 ? -1.613 6.976 -1.589 1.00 87.31 200 THR A O 1
ATOM 1511 N N . ASN A 1 201 ? -1.063 5.855 -3.457 1.00 82.00 201 ASN A N 1
ATOM 1512 C CA . ASN A 1 201 ? 0.378 5.888 -3.243 1.00 82.00 201 ASN A CA 1
ATOM 1513 C C . ASN A 1 201 ? 0.956 7.260 -3.632 1.00 82.00 201 ASN A C 1
ATOM 1515 O O . ASN A 1 201 ? 1.147 7.534 -4.819 1.00 82.00 201 ASN A O 1
ATOM 1519 N N . LEU A 1 202 ? 1.196 8.122 -2.639 1.00 79.06 202 LEU A N 1
ATOM 1520 C CA . LEU A 1 202 ? 1.755 9.462 -2.848 1.00 79.06 202 LEU A CA 1
ATOM 1521 C C . LEU A 1 202 ? 3.239 9.553 -2.478 1.00 79.06 202 LEU A C 1
ATOM 1523 O O . LEU A 1 202 ? 3.986 10.172 -3.236 1.00 79.06 202 LEU A O 1
ATOM 1527 N N . PHE A 1 203 ? 3.678 8.956 -1.362 1.00 75.19 203 PHE A N 1
ATOM 1528 C CA . PHE A 1 203 ? 5.069 9.081 -0.905 1.00 75.19 203 PHE A CA 1
ATOM 1529 C C . PHE A 1 203 ? 5.820 7.752 -0.794 1.00 75.19 203 PHE A C 1
ATOM 1531 O O . PHE A 1 203 ? 7.034 7.780 -0.602 1.00 75.19 203 PHE A O 1
ATOM 1538 N N . GLY A 1 204 ? 5.161 6.619 -1.044 1.00 73.75 204 GLY A N 1
ATOM 1539 C CA . GLY A 1 204 ? 5.782 5.302 -1.078 1.00 73.75 204 GLY A CA 1
ATOM 1540 C C . GLY A 1 204 ? 6.137 4.796 0.320 1.00 73.75 204 GLY A C 1
ATOM 1541 O O . GLY A 1 204 ? 6.966 5.366 1.020 1.00 73.75 204 GLY A O 1
ATOM 1542 N N . GLY A 1 205 ? 5.558 3.658 0.703 1.00 82.19 205 GLY A N 1
ATOM 1543 C CA . GLY A 1 205 ? 5.857 2.980 1.970 1.00 82.19 205 GLY A CA 1
ATOM 1544 C C . GLY A 1 205 ? 4.797 3.153 3.055 1.00 82.19 205 GLY A C 1
ATOM 1545 O O . GLY A 1 205 ? 4.913 2.532 4.110 1.00 82.19 205 GLY A O 1
ATOM 1546 N N . GLU A 1 206 ? 3.744 3.926 2.801 1.00 91.38 206 GLU A N 1
ATOM 1547 C CA . GLU A 1 206 ? 2.591 4.012 3.688 1.00 91.38 206 GLU A CA 1
ATOM 1548 C C . GLU A 1 206 ? 1.695 2.778 3.532 1.00 91.38 206 GLU A C 1
ATOM 1550 O O . GLU A 1 206 ? 1.599 2.182 2.453 1.00 91.38 206 GLU A O 1
ATOM 1555 N N . LEU A 1 207 ? 1.020 2.395 4.612 1.00 93.38 207 LEU A N 1
ATOM 1556 C CA . LEU A 1 207 ? 0.065 1.294 4.634 1.00 93.38 207 LEU A CA 1
ATOM 1557 C C . LEU A 1 207 ? -1.287 1.795 5.129 1.00 93.38 207 LEU A C 1
ATOM 1559 O O . LEU A 1 207 ? -1.369 2.418 6.189 1.00 93.38 207 LEU A O 1
ATOM 1563 N N . CYS A 1 208 ? -2.334 1.475 4.376 1.00 95.00 208 CYS A N 1
ATOM 1564 C CA . CYS A 1 208 ? -3.704 1.818 4.710 1.00 95.00 208 CYS A CA 1
ATOM 1565 C C . CYS A 1 208 ? -4.478 0.594 5.210 1.00 95.00 208 CYS A C 1
ATOM 1567 O O . CYS A 1 208 ? -4.582 -0.418 4.506 1.00 95.00 208 CYS A O 1
ATOM 1569 N N . TYR A 1 209 ? -5.082 0.726 6.390 1.00 95.81 209 TYR A N 1
ATOM 1570 C CA . TYR A 1 209 ? -5.933 -0.295 6.991 1.00 95.81 209 TYR A CA 1
ATOM 1571 C C . TYR A 1 209 ? -7.287 0.287 7.384 1.00 95.81 209 TYR A C 1
ATOM 1573 O O . TYR A 1 209 ? -7.359 1.282 8.107 1.00 95.81 209 TYR A O 1
ATOM 1581 N N . ALA A 1 210 ? -8.362 -0.362 6.947 1.00 95.00 210 ALA A N 1
ATOM 1582 C CA . ALA A 1 210 ? -9.723 -0.046 7.356 1.00 95.00 210 ALA A CA 1
ATOM 1583 C C . ALA A 1 210 ? -10.101 -0.836 8.606 1.00 95.00 210 ALA A C 1
ATOM 1585 O O . ALA A 1 210 ? -9.895 -2.042 8.657 1.00 95.00 210 ALA A O 1
ATOM 1586 N N . PHE A 1 211 ? -10.670 -0.174 9.606 1.00 93.94 211 PHE A N 1
ATOM 1587 C CA . PHE A 1 211 ? -11.155 -0.822 10.817 1.00 93.94 211 PHE A CA 1
ATOM 1588 C C . PHE A 1 211 ? -12.476 -1.543 10.540 1.00 93.94 211 PHE A C 1
ATOM 1590 O O . PHE A 1 211 ? -13.459 -0.932 10.115 1.00 93.94 211 PHE A O 1
ATOM 1597 N N . THR A 1 212 ? -12.522 -2.839 10.828 1.00 92.06 212 THR A N 1
ATOM 1598 C CA . THR A 1 212 ? -13.731 -3.655 10.747 1.00 92.06 212 THR A CA 1
ATOM 1599 C C . THR A 1 212 ? -14.280 -3.840 12.156 1.00 92.06 212 THR A C 1
ATOM 1601 O O . THR A 1 212 ? -13.737 -4.604 12.951 1.00 92.06 212 THR A O 1
ATOM 1604 N N . SER A 1 213 ? -15.392 -3.180 12.480 1.00 75.12 213 SER A N 1
ATOM 1605 C CA . SER A 1 213 ? -16.034 -3.215 13.808 1.00 75.12 213 SER A CA 1
ATOM 1606 C C . SER A 1 213 ? -16.584 -4.593 14.237 1.00 75.12 213 SER A C 1
ATOM 1608 O O . SER A 1 213 ? -17.298 -4.692 15.233 1.00 75.12 213 SER A O 1
ATOM 1610 N N . GLY A 1 214 ? -16.270 -5.658 13.490 1.00 64.00 214 GLY A N 1
ATOM 1611 C CA . GLY A 1 214 ? -16.778 -7.015 13.670 1.00 64.00 214 GLY A CA 1
ATOM 1612 C C . GLY A 1 214 ? -15.825 -8.009 14.339 1.00 64.00 214 GLY A C 1
ATOM 1613 O O . GLY A 1 214 ? -16.261 -9.129 14.587 1.00 64.00 214 GLY A O 1
ATOM 1614 N N . SER A 1 215 ? -14.571 -7.646 14.641 1.00 50.81 215 SER A N 1
ATOM 1615 C CA . SER A 1 215 ? -13.643 -8.529 15.375 1.00 50.81 215 SER A CA 1
ATOM 1616 C C . SER A 1 215 ? -13.454 -8.121 16.837 1.00 50.81 215 SER A C 1
ATOM 1618 O O . SER A 1 215 ? -12.414 -8.347 17.453 1.00 50.81 215 SER A O 1
ATOM 1620 N N . THR A 1 216 ? -14.516 -7.638 17.487 1.00 49.81 216 THR A N 1
ATOM 1621 C CA . THR A 1 216 ? -14.661 -8.007 18.896 1.00 49.81 216 THR A CA 1
ATOM 1622 C C . THR A 1 216 ? -14.740 -9.530 18.942 1.00 49.81 216 THR A C 1
ATOM 1624 O O . THR A 1 216 ? -15.814 -10.125 18.976 1.00 49.81 216 THR A O 1
ATOM 1627 N N . THR A 1 217 ? -13.563 -10.169 18.907 1.00 48.62 217 THR A N 1
ATOM 1628 C CA . THR A 1 217 ? -13.274 -11.420 19.562 1.00 48.62 217 THR A CA 1
ATOM 1629 C C . THR A 1 217 ? -13.984 -11.243 20.875 1.00 48.62 217 THR A C 1
ATOM 1631 O O . THR A 1 217 ? -13.618 -10.378 21.674 1.00 48.62 217 THR A O 1
ATOM 1634 N N . GLU A 1 218 ? -15.112 -11.935 20.997 1.00 47.50 218 GLU A N 1
ATOM 1635 C CA . GLU A 1 218 ? -15.792 -12.166 22.246 1.00 47.50 218 GLU A CA 1
ATOM 1636 C C . GLU A 1 218 ? -14.682 -12.716 23.122 1.00 47.50 218 GLU A C 1
ATOM 1638 O O . GLU A 1 218 ? -14.308 -13.884 23.017 1.00 47.50 218 GLU A O 1
ATOM 1643 N N . SER A 1 219 ? -14.013 -11.799 23.823 1.00 48.28 219 SER A N 1
ATOM 1644 C CA . SER A 1 219 ? -12.943 -12.097 24.736 1.00 48.28 219 SER A CA 1
ATOM 1645 C C . SER A 1 219 ? -13.679 -12.968 25.712 1.00 48.28 219 SER A C 1
ATOM 1647 O O . SER A 1 219 ? -14.543 -12.476 26.441 1.00 48.28 219 SER A O 1
ATOM 1649 N N . GLN A 1 220 ? -13.489 -14.280 25.566 1.00 44.75 220 GLN A N 1
ATOM 1650 C CA . GLN A 1 220 ? -13.982 -15.242 26.513 1.00 44.75 220 GLN A CA 1
ATOM 1651 C C . GLN A 1 220 ? -13.362 -14.759 27.805 1.00 44.75 220 GLN A C 1
ATOM 1653 O O . GLN A 1 220 ? -12.187 -15.017 28.069 1.00 44.75 220 GLN A O 1
ATOM 1658 N N . GLU A 1 221 ? -14.143 -13.997 28.574 1.00 48.22 221 GLU A N 1
ATOM 1659 C CA . GLU A 1 221 ? -13.921 -13.839 29.989 1.00 48.22 221 GLU A CA 1
ATOM 1660 C C . GLU A 1 221 ? -13.616 -15.263 30.426 1.00 48.22 221 GLU A C 1
ATOM 1662 O O . GLU A 1 221 ? -14.458 -16.147 30.186 1.00 48.22 221 GLU A O 1
ATOM 1667 N N . PRO A 1 222 ? -12.397 -15.548 30.926 1.00 54.22 222 PRO A N 1
ATOM 1668 C CA . PRO A 1 222 ? -12.119 -16.859 31.458 1.00 54.22 222 PRO A CA 1
ATOM 1669 C C . PRO A 1 222 ? -13.235 -17.059 32.459 1.00 54.22 222 PRO A C 1
ATOM 1671 O O . PRO A 1 222 ? -13.347 -16.294 33.416 1.00 54.22 222 PRO A O 1
ATOM 1674 N N . THR A 1 223 ? -14.147 -17.979 32.144 1.00 49.50 223 THR A N 1
ATOM 1675 C CA . THR A 1 223 ? -15.285 -18.256 32.995 1.00 49.50 223 THR A CA 1
ATOM 1676 C C . THR A 1 223 ? -14.641 -18.824 34.232 1.00 49.50 223 THR A C 1
ATOM 1678 O O . THR A 1 223 ? -14.297 -20.007 34.285 1.00 49.50 223 THR A O 1
ATOM 1681 N N . THR A 1 224 ? -14.364 -17.936 35.183 1.00 52.72 224 THR A N 1
ATOM 1682 C CA . THR A 1 224 ? -13.913 -18.264 36.512 1.00 52.72 224 THR A CA 1
ATOM 1683 C C . THR A 1 224 ? -15.084 -19.051 37.038 1.00 52.72 224 THR A C 1
ATOM 1685 O O . THR A 1 224 ? -16.102 -18.504 37.452 1.00 52.72 224 THR A O 1
ATOM 1688 N N . THR A 1 225 ? -14.997 -20.363 36.848 1.00 57.53 225 THR A N 1
ATOM 1689 C CA . THR A 1 225 ? -15.912 -21.318 37.424 1.00 57.53 225 THR A CA 1
ATOM 1690 C C . THR A 1 225 ? -15.627 -21.181 38.901 1.00 57.53 225 THR A C 1
ATOM 1692 O O . THR A 1 225 ? -14.710 -21.812 39.428 1.00 57.53 225 THR A O 1
ATOM 1695 N N . GLU A 1 226 ? -16.334 -20.249 39.538 1.00 57.03 226 GLU A N 1
ATOM 1696 C CA . GLU A 1 226 ? -16.410 -20.165 40.977 1.00 57.03 226 GLU A CA 1
ATOM 1697 C C . GLU A 1 226 ? -16.874 -21.542 41.415 1.00 57.03 226 GLU A C 1
ATOM 1699 O O . GLU A 1 226 ? -18.021 -21.950 41.231 1.00 57.03 226 GLU A O 1
ATOM 1704 N N . THR A 1 227 ? -15.911 -22.322 41.889 1.00 59.44 227 THR A N 1
ATOM 1705 C CA . THR A 1 227 ? -16.199 -23.586 42.527 1.00 59.44 227 THR A CA 1
ATOM 1706 C C . THR A 1 227 ? -16.950 -23.189 43.791 1.00 59.44 227 THR A C 1
ATOM 1708 O O . THR A 1 227 ? -16.380 -22.446 44.597 1.00 59.44 227 THR A O 1
ATOM 1711 N N . PRO A 1 228 ? -18.217 -23.595 43.978 1.00 58.12 228 PRO A N 1
ATOM 1712 C CA . PRO A 1 228 ? -18.913 -23.292 45.211 1.00 58.12 228 PRO A CA 1
ATOM 1713 C C . PRO A 1 228 ? -18.104 -23.909 46.351 1.00 58.12 228 PRO A C 1
ATOM 1715 O O . PRO A 1 228 ? -17.914 -25.124 46.416 1.00 58.12 228 PRO A O 1
ATOM 1718 N N . VAL A 1 229 ? -17.592 -23.053 47.235 1.00 57.91 229 VAL A N 1
ATOM 1719 C CA . VAL A 1 229 ? -17.008 -23.444 48.517 1.00 57.91 229 VAL A CA 1
ATOM 1720 C C . VAL A 1 229 ? -18.167 -23.907 49.400 1.00 57.91 229 VAL A C 1
ATOM 1722 O O . VAL A 1 229 ? -18.597 -23.217 50.320 1.00 57.91 229 VAL A O 1
ATOM 1725 N N . GLU A 1 230 ? -18.722 -25.078 49.097 1.00 58.72 230 GLU A N 1
ATOM 1726 C CA . GLU A 1 230 ? -19.515 -25.813 50.068 1.00 58.72 230 GLU A CA 1
ATOM 1727 C C . GLU A 1 230 ? -18.555 -26.444 51.082 1.00 58.72 230 GLU A C 1
ATOM 1729 O O . GLU A 1 230 ? -17.921 -27.471 50.862 1.00 58.72 230 GLU A O 1
ATOM 1734 N N . THR A 1 231 ? -18.452 -25.769 52.224 1.00 55.16 231 THR A N 1
ATOM 1735 C CA . THR A 1 231 ? -18.629 -26.401 53.535 1.00 55.16 231 THR A CA 1
ATOM 1736 C C . THR A 1 231 ? -17.794 -27.664 53.802 1.00 55.16 231 THR A C 1
ATOM 1738 O O . THR A 1 231 ? -18.327 -28.748 54.026 1.00 55.16 231 THR A O 1
ATOM 1741 N N . ILE A 1 232 ? -16.473 -27.515 53.939 1.00 56.53 232 ILE A N 1
ATOM 1742 C CA . ILE A 1 232 ? -15.649 -28.457 54.721 1.00 56.53 232 ILE A CA 1
ATOM 1743 C C . ILE A 1 232 ? -15.595 -27.941 56.167 1.00 56.53 232 ILE A C 1
ATOM 1745 O O . ILE A 1 232 ? -14.612 -27.358 56.611 1.00 56.53 232 ILE A O 1
ATOM 1749 N N . LEU A 1 233 ? -16.696 -28.116 56.903 1.00 54.25 233 LEU A N 1
ATOM 1750 C CA . LEU A 1 233 ? -16.787 -27.833 58.347 1.00 54.25 233 LEU A CA 1
ATOM 1751 C C . LEU A 1 233 ? -17.305 -29.040 59.154 1.00 54.25 233 LEU A C 1
ATOM 1753 O O . LEU A 1 233 ? -17.812 -28.878 60.257 1.00 54.25 233 LEU A O 1
ATOM 1757 N N . GLY A 1 234 ? -17.181 -30.265 58.627 1.00 53.00 234 GLY A N 1
ATOM 1758 C CA . GLY A 1 234 ? -17.876 -31.431 59.193 1.00 53.00 234 GLY A CA 1
ATOM 1759 C C . GLY A 1 234 ? -17.074 -32.718 59.383 1.00 53.00 234 GLY A C 1
ATOM 1760 O O . GLY A 1 234 ? -17.695 -33.773 59.389 1.00 53.00 234 GLY A O 1
ATOM 1761 N N . LEU A 1 235 ? -15.738 -32.697 59.500 1.00 53.22 235 LEU A N 1
ATOM 1762 C CA . LEU A 1 235 ? -14.958 -33.954 59.550 1.00 53.22 235 LEU A CA 1
ATOM 1763 C C . LEU A 1 235 ? -13.834 -34.032 60.600 1.00 53.22 235 LEU A C 1
ATOM 1765 O O . LEU A 1 235 ? -13.003 -34.932 60.528 1.00 53.22 235 LEU A O 1
ATOM 1769 N N . TRP A 1 236 ? -13.814 -33.150 61.607 1.00 53.47 236 TRP A N 1
ATOM 1770 C CA . TRP A 1 236 ? -12.817 -33.189 62.698 1.00 53.47 236 TRP A CA 1
ATOM 1771 C C . TRP A 1 236 ? -13.380 -33.522 64.096 1.00 53.47 236 TRP A C 1
ATOM 1773 O O . TRP A 1 236 ? -12.642 -33.446 65.072 1.00 53.47 236 TRP A O 1
ATOM 1783 N N . GLU A 1 237 ? -14.635 -33.973 64.221 1.00 54.47 237 GLU A N 1
ATOM 1784 C CA . GLU A 1 237 ? -15.196 -34.419 65.518 1.00 54.47 237 GLU A CA 1
ATOM 1785 C C . GLU A 1 237 ? -15.095 -35.936 65.789 1.00 54.47 237 GLU A C 1
ATOM 1787 O O . GLU A 1 237 ? -15.567 -36.408 66.818 1.00 54.47 237 GLU A O 1
ATOM 1792 N N . SER A 1 238 ? -14.447 -36.734 64.930 1.00 58.00 238 SER A N 1
ATOM 1793 C CA . SER A 1 238 ? -14.361 -38.200 65.127 1.00 58.00 238 SER A CA 1
ATOM 1794 C C . SER A 1 238 ? -12.996 -38.736 65.577 1.00 58.00 238 SER A C 1
ATOM 1796 O O . SER A 1 238 ? -12.831 -39.950 65.644 1.00 58.00 238 SER A O 1
ATOM 1798 N N . LEU A 1 239 ? -12.017 -37.880 65.902 1.00 55.25 239 LEU A N 1
ATOM 1799 C CA . LEU A 1 239 ? -10.668 -38.333 66.295 1.00 55.25 239 LEU A CA 1
ATOM 1800 C C . LEU A 1 239 ? -10.277 -38.079 67.758 1.00 55.25 239 LEU A C 1
ATOM 1802 O O . LEU A 1 239 ? -9.235 -38.566 68.184 1.00 55.25 239 LEU A O 1
ATOM 1806 N N . PHE A 1 240 ? -11.115 -37.413 68.557 1.00 62.41 240 PHE A N 1
ATOM 1807 C CA . PHE A 1 240 ? -10.861 -37.243 69.993 1.00 62.41 240 PHE A CA 1
ATOM 1808 C C . PHE A 1 240 ? -12.143 -37.435 70.805 1.00 62.41 240 PHE A C 1
ATOM 1810 O O . PHE A 1 240 ? -12.804 -36.478 71.195 1.00 62.41 240 PHE A O 1
ATOM 1817 N N . GLY A 1 241 ? -12.493 -38.696 71.060 1.00 58.06 241 GLY A N 1
ATOM 1818 C CA . GLY A 1 241 ? -13.626 -39.070 71.900 1.00 58.06 241 GLY A CA 1
ATOM 1819 C C . GLY A 1 241 ? -13.386 -40.384 72.639 1.00 58.06 241 GLY A C 1
ATOM 1820 O O . GLY A 1 241 ? -13.882 -41.408 72.189 1.00 58.06 241 GLY A O 1
ATOM 1821 N N . ILE A 1 242 ? -12.698 -40.265 73.787 1.00 52.22 242 ILE A N 1
ATOM 1822 C CA . ILE A 1 242 ? -12.620 -41.193 74.942 1.00 52.22 242 ILE A CA 1
ATOM 1823 C C . ILE A 1 242 ? -11.828 -42.493 74.736 1.00 52.22 242 ILE A C 1
ATOM 1825 O O . ILE A 1 242 ? -12.262 -43.376 73.971 1.00 52.22 242 ILE A O 1
#

Radius of gyration: 31.58 Å; chains: 1; bounding box: 69×64×103 Å

Secondary structure (DSSP, 8-state):
-PPPTT-TTTTTT--BTTB-HHHH-GGGGS---------------PPP---------PPTT---TTS--HHHHHHHS-TT-TTTTTSS--SS--HHHH-HHHHTHHHH---------TTEEEEEESEEE-TT-TTS-S-TTEEEEEE--SSHHHHHHHHHHHHTT-TTEEEEEE-STT-EEEEEEPBTBPTTS----EEE-SSSS-EEEEE-TT-------------------SSSSSS---